Protein AF-X1SLZ9-F1 (afdb_monomer)

pLDDT: mean 95.41, std 3.52, range [70.38, 98.81]

Nearest PDB structures (foldseek):
  6wan-assembly6_F  TM=3.201E-01  e=8.626E-01  Acinetobacter baumannii
  6wan-assembly2_B  TM=3.491E-01  e=1.174E+00  Acinetobacter baumannii
  6vm5-assembly1_A  TM=3.300E-01  e=2.046E+00  Faucicola osloensis
  6lcm-assembly1_C-2  TM=1.826E-01  e=5.162E+00  Zea mays

Structure (mmCIF, N/CA/C/O backbone):
data_AF-X1SLZ9-F1
#
_entry.id   AF-X1SLZ9-F1
#
loop_
_atom_site.group_PDB
_atom_site.id
_atom_site.type_symbol
_atom_site.label_atom_id
_atom_site.label_alt_id
_atom_site.label_comp_id
_atom_site.label_asym_id
_atom_site.label_entity_id
_atom_site.label_seq_id
_atom_site.pdbx_PDB_ins_code
_atom_site.Cartn_x
_atom_site.Cartn_y
_atom_site.Cartn_z
_atom_site.occupancy
_atom_site.B_iso_or_equiv
_atom_site.auth_seq_id
_atom_site.auth_comp_id
_atom_site.auth_asym_id
_atom_site.auth_atom_id
_atom_site.pdbx_PDB_model_num
ATOM 1 N N . MET A 1 1 ? -7.861 -8.018 24.102 1.00 70.38 1 MET A N 1
ATOM 2 C CA . MET A 1 1 ? -8.111 -8.650 22.789 1.00 70.38 1 MET A CA 1
ATOM 3 C C . MET A 1 1 ? -7.722 -7.675 21.680 1.00 70.38 1 MET A C 1
ATOM 5 O O . MET A 1 1 ? -8.150 -6.526 21.726 1.00 70.38 1 MET A O 1
ATOM 9 N N . ILE A 1 2 ? -6.889 -8.094 20.718 1.00 88.50 2 ILE A N 1
ATOM 10 C CA . ILE A 1 2 ? -6.439 -7.218 19.615 1.00 88.50 2 ILE A CA 1
ATOM 11 C C . ILE A 1 2 ? -7.615 -6.773 18.728 1.00 88.50 2 ILE A C 1
ATOM 13 O O . ILE A 1 2 ? -8.633 -7.466 18.672 1.00 88.50 2 ILE A O 1
ATOM 17 N N . ILE A 1 3 ? -7.476 -5.634 18.032 1.00 94.81 3 ILE A N 1
ATOM 18 C CA . ILE A 1 3 ? -8.584 -4.950 17.328 1.00 94.81 3 ILE A CA 1
ATOM 19 C C . ILE A 1 3 ? -9.409 -5.894 16.442 1.00 94.81 3 ILE A C 1
ATOM 21 O O . ILE A 1 3 ? -10.631 -5.873 16.530 1.00 94.81 3 ILE A O 1
ATOM 25 N N . PHE A 1 4 ? -8.779 -6.771 15.653 1.00 95.88 4 PHE A N 1
ATOM 26 C CA . PHE A 1 4 ? -9.495 -7.649 14.715 1.00 95.88 4 PHE A CA 1
ATOM 27 C C . PHE A 1 4 ? -10.536 -8.579 15.373 1.00 95.88 4 PHE A C 1
ATOM 29 O O . PHE A 1 4 ? -11.531 -8.939 14.740 1.00 95.88 4 PHE A O 1
ATOM 36 N N . TYR A 1 5 ? -10.334 -8.938 16.643 1.00 94.81 5 TYR A N 1
ATOM 37 C CA . TYR A 1 5 ? -11.244 -9.796 17.410 1.00 94.81 5 TYR A CA 1
ATOM 38 C C . TYR A 1 5 ? -12.101 -9.011 18.417 1.00 94.81 5 TYR A C 1
ATOM 40 O O . TYR A 1 5 ? -12.983 -9.578 19.054 1.00 94.81 5 TYR A O 1
ATOM 48 N N . SER A 1 6 ? -11.859 -7.707 18.569 1.00 95.00 6 SER A N 1
ATOM 49 C CA . SER A 1 6 ? -12.571 -6.841 19.509 1.00 95.00 6 SER A CA 1
ATOM 50 C C . SER A 1 6 ? -14.070 -6.760 19.204 1.00 95.00 6 SER A C 1
ATOM 52 O O . SER A 1 6 ? -14.478 -6.671 18.048 1.00 95.00 6 SER A O 1
ATOM 54 N N . ARG A 1 7 ? -14.904 -6.684 20.250 1.00 93.75 7 ARG A N 1
ATOM 55 C CA . ARG A 1 7 ? -16.348 -6.412 20.100 1.00 93.75 7 ARG A CA 1
ATOM 56 C C . ARG A 1 7 ? -16.625 -5.025 19.511 1.00 93.75 7 ARG A C 1
ATOM 58 O O . ARG A 1 7 ? -17.609 -4.856 18.807 1.00 93.75 7 ARG A O 1
ATOM 65 N N . ASN A 1 8 ? -15.720 -4.071 19.739 1.00 95.06 8 ASN A N 1
ATOM 66 C CA . ASN A 1 8 ? -15.809 -2.699 19.228 1.00 95.06 8 ASN A CA 1
ATOM 67 C C . ASN A 1 8 ? -14.907 -2.487 18.000 1.00 95.06 8 ASN A C 1
ATOM 69 O O . ASN A 1 8 ? -14.467 -1.368 17.738 1.00 95.06 8 ASN A O 1
ATOM 73 N N . ARG A 1 9 ? -14.576 -3.561 17.268 1.00 96.50 9 ARG A N 1
ATOM 74 C CA . ARG A 1 9 ? -13.635 -3.532 16.140 1.00 96.50 9 ARG A CA 1
ATOM 75 C C . ARG A 1 9 ? -13.966 -2.458 15.109 1.00 96.50 9 ARG A C 1
ATOM 77 O O . ARG A 1 9 ? -13.056 -1.766 14.668 1.00 96.50 9 ARG A O 1
ATOM 84 N N . THR A 1 10 ? -15.237 -2.325 14.729 1.00 97.62 10 THR A N 1
ATOM 85 C CA . THR A 1 10 ? -15.672 -1.344 13.726 1.00 97.62 10 THR A CA 1
ATOM 86 C C . THR A 1 10 ? -15.321 0.071 14.167 1.00 97.62 10 THR A C 1
ATOM 88 O O . THR A 1 10 ? -14.595 0.750 13.455 1.00 97.62 10 THR A O 1
ATOM 91 N N . GLU A 1 11 ? -15.707 0.481 15.377 1.00 97.94 11 GLU A N 1
ATOM 92 C CA . GLU A 1 11 ? -15.379 1.815 15.907 1.00 97.94 11 GLU A CA 1
ATOM 93 C C . GLU A 1 11 ? -13.869 2.046 16.039 1.00 97.94 11 GLU A C 1
ATOM 95 O O . GLU A 1 11 ? -13.359 3.130 15.752 1.00 97.94 11 GLU A O 1
ATOM 100 N N . GLN A 1 12 ? -13.128 1.007 16.430 1.00 98.12 12 GLN A N 1
ATOM 101 C CA . GLN A 1 12 ? -11.673 1.071 16.526 1.00 98.12 12 GLN A CA 1
ATOM 102 C C . GLN A 1 12 ? -11.026 1.291 15.150 1.00 98.12 12 GLN A C 1
ATOM 104 O O . GLN A 1 12 ? -10.165 2.162 15.014 1.00 98.12 12 GLN A O 1
ATOM 109 N N . TYR A 1 13 ? -11.458 0.565 14.114 1.00 98.44 13 TYR A N 1
ATOM 110 C CA . TYR A 1 13 ? -10.981 0.801 12.752 1.00 98.44 13 TYR A CA 1
ATOM 111 C C . TYR A 1 13 ? -11.442 2.149 12.199 1.00 98.44 13 TYR A C 1
ATOM 113 O O . TYR A 1 13 ? -10.623 2.863 11.634 1.00 98.44 13 TYR A O 1
ATOM 121 N N . VAL A 1 14 ? -12.696 2.553 12.414 1.00 98.62 14 VAL A N 1
ATOM 122 C CA . VAL A 1 14 ? -13.195 3.877 12.010 1.00 98.62 14 VAL A CA 1
ATOM 123 C C . VAL A 1 14 ? -12.309 4.980 12.589 1.00 98.62 14 VAL A C 1
ATOM 125 O O . VAL A 1 14 ? -11.881 5.863 11.852 1.00 98.62 14 VAL A O 1
ATOM 128 N N . SER A 1 15 ? -11.973 4.911 13.880 1.00 98.56 15 SER A N 1
ATOM 129 C CA . SER A 1 15 ? -11.086 5.882 14.532 1.00 98.56 15 SER A CA 1
ATOM 130 C C . SER A 1 15 ? -9.698 5.936 13.876 1.00 98.56 15 SER A C 1
ATOM 132 O O . SER A 1 15 ? -9.225 7.010 13.496 1.00 98.56 15 SER A O 1
ATOM 134 N N . LEU A 1 16 ? -9.073 4.773 13.657 1.00 98.69 16 LEU A N 1
ATOM 135 C CA . LEU A 1 16 ? -7.758 4.676 13.015 1.00 98.69 16 LEU A CA 1
ATOM 136 C C . LEU A 1 16 ? -7.770 5.207 11.577 1.00 98.69 16 LEU A C 1
ATOM 138 O O . LEU A 1 16 ? -6.885 5.962 11.178 1.00 98.69 16 LEU A O 1
ATOM 142 N N . PHE A 1 17 ? -8.772 4.840 10.785 1.00 98.69 17 PHE A N 1
ATOM 143 C CA . PHE A 1 17 ? -8.826 5.218 9.377 1.00 98.69 17 PHE A CA 1
ATOM 144 C C . PHE A 1 17 ? -9.223 6.680 9.189 1.00 98.69 17 PHE A C 1
ATOM 146 O O . PHE A 1 17 ? -8.673 7.335 8.303 1.00 98.69 17 PHE A O 1
ATOM 153 N N . LYS A 1 18 ? -10.034 7.244 10.093 1.00 98.62 18 LYS A N 1
ATOM 154 C CA . LYS A 1 18 ? -10.236 8.696 10.158 1.00 98.62 18 LYS A CA 1
ATOM 155 C C . LYS A 1 18 ? -8.930 9.449 10.384 1.00 98.62 18 LYS A C 1
ATOM 157 O O . LYS A 1 18 ? -8.669 10.430 9.691 1.00 98.62 18 LYS A O 1
ATOM 162 N N . ALA A 1 19 ? -8.080 8.963 11.289 1.00 98.44 19 ALA A N 1
ATOM 163 C CA . ALA A 1 19 ? -6.775 9.569 11.550 1.00 98.44 19 ALA A CA 1
ATOM 164 C C . ALA A 1 19 ? -5.799 9.455 10.360 1.00 98.44 19 ALA A C 1
ATOM 166 O O . ALA A 1 19 ? -4.947 10.322 10.177 1.00 98.44 19 ALA A O 1
ATOM 167 N N . ALA A 1 20 ? -5.908 8.395 9.554 1.00 98.44 20 ALA A N 1
ATOM 168 C CA . ALA A 1 20 ? -4.997 8.126 8.440 1.00 98.44 20 ALA A CA 1
ATOM 169 C C . ALA A 1 20 ? -5.413 8.774 7.110 1.00 98.44 20 ALA A C 1
ATOM 171 O O . ALA A 1 20 ? -4.546 9.173 6.329 1.00 98.44 20 ALA A O 1
ATOM 172 N N . TYR A 1 21 ? -6.716 8.846 6.839 1.00 98.31 21 TYR A N 1
ATOM 173 C CA . TYR A 1 21 ? -7.261 9.172 5.516 1.00 98.31 21 TYR A CA 1
ATOM 174 C C . TYR A 1 21 ? -8.277 10.324 5.531 1.00 98.31 21 TYR A C 1
ATOM 176 O O . TYR A 1 21 ? -8.589 10.855 4.468 1.00 98.31 21 TYR A O 1
ATOM 184 N N . GLY A 1 22 ? -8.758 10.746 6.705 1.00 97.94 22 GLY A N 1
ATOM 185 C CA . GLY A 1 22 ? -9.799 11.765 6.856 1.00 97.94 22 GLY A CA 1
ATOM 186 C C . GLY A 1 22 ? -11.182 11.178 7.151 1.00 97.94 22 GLY A C 1
ATOM 187 O O . GLY A 1 22 ? -11.354 9.973 7.304 1.00 97.94 22 GLY A O 1
ATOM 188 N N . ASN A 1 23 ? -12.193 12.041 7.267 1.00 97.69 23 ASN A N 1
ATOM 189 C CA . ASN A 1 23 ? -13.511 11.657 7.791 1.00 97.69 23 ASN A CA 1
ATOM 190 C C . ASN A 1 23 ? -14.274 10.633 6.939 1.00 97.69 23 ASN A C 1
ATOM 192 O O . ASN A 1 23 ? -15.094 9.901 7.494 1.00 97.69 23 ASN A O 1
ATOM 196 N N . GLU A 1 24 ? -13.974 10.562 5.643 1.00 97.25 24 GLU A N 1
ATOM 197 C CA . GLU A 1 24 ? -14.645 9.711 4.660 1.00 97.25 24 GLU A CA 1
ATOM 198 C C . GLU A 1 24 ? -13.624 8.838 3.907 1.00 97.25 24 GLU A C 1
ATOM 200 O O . GLU A 1 24 ? -12.482 9.274 3.705 1.00 97.25 24 GLU A O 1
ATOM 205 N N . PRO A 1 25 ? -14.003 7.618 3.479 1.00 98.06 25 PRO A N 1
ATOM 206 C CA . PRO A 1 25 ? -13.149 6.774 2.655 1.00 98.06 25 PRO A CA 1
ATOM 207 C C . PRO A 1 25 ? -12.821 7.439 1.308 1.00 98.06 25 PRO A C 1
ATOM 209 O O . PRO A 1 25 ? -13.732 7.829 0.580 1.00 98.06 25 PRO A O 1
ATOM 212 N N . PRO A 1 26 ? -11.541 7.529 0.904 1.00 97.31 26 PRO A N 1
ATOM 213 C CA . PRO A 1 26 ? -11.160 8.109 -0.382 1.00 97.31 26 PRO A CA 1
ATOM 214 C C . PRO A 1 26 ? -11.307 7.087 -1.527 1.00 97.31 26 PRO A C 1
ATOM 216 O O . PRO A 1 26 ? -10.375 6.897 -2.308 1.00 97.31 26 PRO A O 1
ATOM 219 N N . VAL A 1 27 ? -12.442 6.384 -1.597 1.00 95.94 27 VAL A N 1
ATOM 220 C CA . VAL A 1 27 ? -12.737 5.335 -2.590 1.00 95.94 27 VAL A CA 1
ATOM 221 C C . VAL A 1 27 ? -14.147 5.500 -3.148 1.00 95.94 27 VAL A C 1
ATOM 223 O O . VAL A 1 27 ? -15.033 6.019 -2.477 1.00 95.94 27 VAL A O 1
ATOM 226 N N . GLU A 1 28 ? -14.368 5.059 -4.383 1.00 89.12 28 GLU A N 1
ATOM 227 C CA . GLU A 1 28 ? -15.673 5.198 -5.030 1.00 89.12 28 GLU A CA 1
ATOM 228 C C . GLU A 1 28 ? -16.678 4.138 -4.554 1.00 89.12 28 GLU A C 1
ATOM 230 O O . GLU A 1 28 ? -16.369 2.950 -4.415 1.00 89.12 28 GLU A O 1
ATOM 235 N N . GLY A 1 29 ? -17.925 4.568 -4.345 1.00 91.50 29 GLY A N 1
ATOM 236 C CA . GLY A 1 29 ? -19.050 3.680 -4.046 1.00 91.50 29 GLY A CA 1
ATOM 237 C C . GLY A 1 29 ? -19.166 3.208 -2.593 1.00 91.50 29 GLY A C 1
ATOM 238 O O . GLY A 1 29 ? -20.016 2.362 -2.324 1.00 91.50 29 GLY A O 1
ATOM 239 N N . ILE A 1 30 ? -18.356 3.735 -1.666 1.00 94.25 30 ILE A N 1
ATOM 240 C CA . ILE A 1 30 ? -18.510 3.528 -0.219 1.00 94.25 30 ILE A CA 1
ATOM 241 C C . ILE A 1 30 ? -18.456 4.889 0.478 1.00 94.25 30 ILE A C 1
ATOM 243 O O . ILE A 1 30 ? -17.466 5.603 0.351 1.00 94.25 30 ILE A O 1
ATOM 247 N N . ASN A 1 31 ? -19.508 5.240 1.220 1.00 93.31 31 ASN A N 1
ATOM 248 C CA . ASN A 1 31 ? -19.690 6.602 1.735 1.00 93.31 31 ASN A CA 1
ATOM 249 C C . ASN A 1 31 ? -19.223 6.775 3.188 1.00 93.31 31 ASN A C 1
ATOM 251 O O . ASN A 1 31 ? -19.083 7.903 3.654 1.00 93.31 31 ASN A O 1
ATOM 255 N N . SER A 1 32 ? -18.981 5.688 3.926 1.00 98.06 32 SER A N 1
ATOM 256 C CA . SER A 1 32 ? -18.544 5.770 5.319 1.00 98.06 32 SER A CA 1
ATOM 257 C C . SER A 1 32 ? -17.516 4.703 5.689 1.00 98.06 32 SER A C 1
ATOM 259 O O . SER A 1 32 ? -17.469 3.614 5.119 1.00 98.06 32 SER A O 1
ATOM 261 N N . TRP A 1 33 ? -16.688 5.002 6.694 1.00 98.56 33 TRP A N 1
ATOM 262 C CA . TRP A 1 33 ? -15.775 4.009 7.266 1.00 98.56 33 TRP A CA 1
ATOM 263 C C . TRP A 1 33 ? -16.522 2.839 7.911 1.00 98.56 33 TRP A C 1
ATOM 265 O O . TRP A 1 33 ? -16.006 1.726 7.928 1.00 98.56 33 TRP A O 1
ATOM 275 N N . HIS A 1 34 ? -17.731 3.069 8.427 1.00 98.38 34 HIS A N 1
ATOM 276 C CA . HIS A 1 34 ? -18.575 2.006 8.965 1.00 98.38 34 HIS A CA 1
ATOM 277 C C . HIS A 1 34 ? -18.900 0.971 7.892 1.00 98.38 34 HIS A C 1
ATOM 279 O O . HIS A 1 34 ? -18.646 -0.208 8.122 1.00 98.38 34 HIS A O 1
ATOM 285 N N . ASP A 1 35 ? -19.315 1.413 6.703 1.00 97.69 35 ASP A N 1
ATOM 286 C CA . ASP A 1 35 ? -19.598 0.528 5.567 1.00 97.69 35 ASP A CA 1
ATOM 287 C C . ASP A 1 35 ? -18.355 -0.287 5.166 1.00 97.69 35 ASP A C 1
ATOM 289 O O . ASP A 1 35 ? -18.451 -1.480 4.881 1.00 97.69 35 ASP A O 1
ATOM 293 N N . CYS A 1 36 ? -17.158 0.318 5.192 1.00 98.25 36 CYS A N 1
ATOM 294 C CA . CYS A 1 36 ? -15.900 -0.388 4.915 1.00 98.25 36 CYS A CA 1
ATOM 295 C C . CYS A 1 36 ? -15.671 -1.577 5.865 1.00 98.25 36 CYS A C 1
ATOM 297 O O . CYS A 1 36 ? -15.183 -2.626 5.436 1.00 98.25 36 CYS A O 1
ATOM 299 N N . PHE A 1 37 ? -16.008 -1.423 7.149 1.00 98.06 37 PHE A N 1
ATOM 300 C CA . PHE A 1 37 ? -15.672 -2.378 8.212 1.00 98.06 37 PHE A CA 1
ATOM 301 C C . PHE A 1 37 ? -16.856 -3.213 8.718 1.00 98.06 37 PHE A C 1
ATOM 303 O O . PHE A 1 37 ? -16.675 -4.044 9.615 1.00 98.06 37 PHE A O 1
ATOM 310 N N . GLU A 1 38 ? -18.050 -3.012 8.161 1.00 94.56 38 GLU A N 1
ATOM 311 C CA . GLU A 1 38 ? -19.250 -3.761 8.514 1.00 94.56 38 GLU A CA 1
ATOM 312 C C . GLU A 1 38 ? -19.143 -5.240 8.105 1.00 94.56 38 GLU A C 1
ATOM 314 O O . GLU A 1 38 ? -18.575 -5.602 7.072 1.00 94.56 38 GLU A O 1
ATOM 319 N N . GLY A 1 39 ? -19.720 -6.117 8.928 1.00 94.50 39 GLY A N 1
ATOM 320 C CA . GLY A 1 39 ? -19.864 -7.533 8.614 1.00 94.50 39 GLY A CA 1
ATOM 321 C C . GLY A 1 39 ? -18.581 -8.355 8.775 1.00 94.50 39 GLY A C 1
ATOM 322 O O . GLY A 1 39 ? -17.771 -8.156 9.691 1.00 94.50 39 GLY A O 1
ATOM 323 N N . LYS A 1 40 ? -18.439 -9.376 7.920 1.00 96.38 40 LYS A N 1
ATOM 324 C CA . LYS A 1 40 ? -17.322 -10.327 7.973 1.00 96.38 40 LYS A CA 1
ATOM 325 C C . LYS A 1 40 ? -16.092 -9.715 7.309 1.00 96.38 40 LYS A C 1
ATOM 327 O O . LYS A 1 40 ? -16.096 -9.474 6.111 1.00 96.38 40 LYS A O 1
ATOM 332 N N . LEU A 1 41 ? -15.016 -9.569 8.076 1.00 98.00 41 LEU A N 1
ATOM 333 C CA . LEU A 1 41 ? -13.702 -9.180 7.568 1.00 98.00 41 LEU A CA 1
ATOM 334 C C . LEU A 1 41 ? -12.782 -10.398 7.493 1.00 98.00 41 LEU A C 1
ATOM 336 O O . LEU A 1 41 ? -12.892 -11.319 8.303 1.00 98.00 41 LEU A O 1
ATOM 340 N N . SER A 1 42 ? -11.856 -10.373 6.542 1.00 97.94 42 SER A N 1
ATOM 341 C CA . SER A 1 42 ? -10.774 -11.346 6.398 1.00 97.94 42 SER A CA 1
ATOM 342 C C . SER A 1 42 ? -9.439 -10.628 6.565 1.00 97.94 42 SER A C 1
ATOM 344 O O . SER A 1 42 ? -9.234 -9.572 5.971 1.00 97.94 42 SER A O 1
ATOM 346 N N . LEU A 1 43 ? -8.551 -11.182 7.388 1.00 97.56 43 LEU A N 1
ATOM 347 C CA . LEU A 1 43 ? -7.203 -10.663 7.607 1.00 97.56 43 LEU A CA 1
ATOM 348 C C . LEU A 1 43 ? -6.197 -11.720 7.164 1.00 97.56 43 LEU A C 1
ATOM 350 O O . LEU A 1 43 ? -6.209 -12.840 7.670 1.00 97.56 43 LEU A O 1
ATOM 354 N N . PHE A 1 44 ? -5.335 -11.341 6.231 1.00 97.50 44 PHE A N 1
ATOM 355 C CA . PHE A 1 44 ? -4.255 -12.169 5.716 1.00 97.50 44 PHE A CA 1
ATOM 356 C C . PHE A 1 44 ? -2.927 -11.593 6.184 1.00 97.50 44 PHE A C 1
ATOM 358 O O . PHE A 1 44 ? -2.761 -10.375 6.200 1.00 97.50 44 PHE A O 1
ATOM 365 N N . PHE A 1 45 ? -1.990 -12.465 6.532 1.00 97.06 45 PHE A N 1
ATOM 366 C CA . PHE A 1 45 ? -0.604 -12.101 6.811 1.00 97.06 45 PHE A CA 1
ATOM 367 C C . PHE A 1 45 ? 0.276 -12.622 5.688 1.00 97.06 45 PHE A C 1
ATOM 369 O O . PHE A 1 45 ? -0.017 -13.685 5.138 1.00 97.06 45 PHE A O 1
ATOM 376 N N . GLU A 1 46 ? 1.314 -11.860 5.347 1.00 96.12 46 GLU A N 1
ATOM 377 C CA . GLU A 1 46 ? 2.276 -12.223 4.298 1.00 96.12 46 GLU A CA 1
ATOM 378 C C . GLU A 1 46 ? 1.589 -12.601 2.972 1.00 96.12 46 GLU A C 1
ATOM 380 O O . GLU A 1 46 ? 1.973 -13.542 2.275 1.00 96.12 46 GLU A O 1
ATOM 385 N N . ALA A 1 47 ? 0.517 -11.877 2.627 1.00 94.81 47 ALA A N 1
ATOM 386 C CA . ALA A 1 47 ? -0.254 -12.163 1.427 1.00 94.81 47 ALA A CA 1
ATOM 387 C C . ALA A 1 47 ? 0.623 -11.932 0.190 1.00 94.81 47 ALA A C 1
ATOM 389 O O . ALA A 1 47 ? 1.158 -10.842 -0.021 1.00 94.81 47 ALA A O 1
ATOM 390 N N . ASN A 1 48 ? 0.755 -12.963 -0.639 1.00 95.06 48 ASN A N 1
ATOM 391 C CA . ASN A 1 48 ? 1.620 -12.928 -1.808 1.00 95.06 48 ASN A CA 1
ATOM 392 C C . ASN A 1 48 ? 0.828 -12.486 -3.049 1.00 95.06 48 ASN A C 1
ATOM 394 O O . ASN A 1 48 ? 0.091 -13.273 -3.648 1.00 95.06 48 ASN A O 1
ATOM 398 N N . LEU A 1 49 ? 0.945 -11.210 -3.421 1.00 96.06 49 LEU A N 1
ATOM 399 C CA . LEU A 1 49 ? 0.173 -10.595 -4.501 1.00 96.06 49 LEU A CA 1
ATOM 400 C C . LEU A 1 49 ? 0.984 -10.556 -5.807 1.00 96.06 49 LEU A C 1
ATOM 402 O O . LEU A 1 49 ? 2.035 -9.916 -5.855 1.00 96.06 49 LEU A O 1
ATOM 406 N N . PRO A 1 50 ? 0.518 -11.192 -6.897 1.00 95.12 50 PRO A N 1
ATOM 407 C CA . PRO A 1 50 ? 1.243 -11.215 -8.163 1.00 95.12 50 PRO A CA 1
ATOM 408 C C . PRO A 1 50 ? 1.541 -9.824 -8.724 1.00 95.12 50 PRO A C 1
ATOM 410 O O . PRO A 1 50 ? 0.641 -8.985 -8.816 1.00 95.12 50 PRO A O 1
ATOM 413 N N . SER A 1 51 ? 2.780 -9.617 -9.182 1.00 94.75 51 SER A N 1
ATOM 414 C CA . SER A 1 51 ? 3.151 -8.399 -9.902 1.00 94.75 51 SER A CA 1
ATOM 415 C C . SER A 1 51 ? 2.278 -8.203 -11.142 1.00 94.75 51 SER A C 1
ATOM 417 O O . SER A 1 51 ? 2.017 -9.179 -11.867 1.00 94.75 51 SER A O 1
ATOM 419 N N . PRO A 1 52 ? 1.870 -6.957 -11.440 1.00 95.31 52 PRO A N 1
ATOM 420 C CA . PRO A 1 52 ? 1.028 -6.661 -12.591 1.00 95.31 52 PRO A CA 1
ATOM 421 C C . PRO A 1 52 ? 1.635 -7.170 -13.903 1.00 95.31 52 PRO A C 1
ATOM 423 O O . PRO A 1 52 ? 2.818 -6.929 -14.161 1.00 95.31 52 PRO A O 1
ATOM 426 N N . PRO A 1 53 ? 0.856 -7.855 -14.765 1.00 94.31 53 PRO A N 1
ATOM 427 C CA . PRO A 1 53 ? 1.340 -8.305 -16.070 1.00 94.31 53 PRO A CA 1
ATOM 428 C C . PRO A 1 53 ? 1.936 -7.167 -16.906 1.00 94.31 53 PRO A C 1
ATOM 430 O O . PRO A 1 53 ? 3.029 -7.325 -17.443 1.00 94.31 53 PRO A O 1
ATOM 433 N N . LEU A 1 54 ? 1.277 -6.002 -16.908 1.00 95.00 54 LEU A N 1
ATOM 434 C CA . LEU A 1 54 ? 1.737 -4.806 -17.619 1.00 95.00 54 LEU A CA 1
ATOM 435 C C . LEU A 1 54 ? 3.093 -4.298 -17.113 1.00 95.00 54 LEU A C 1
ATOM 437 O O . LEU A 1 54 ? 3.915 -3.867 -17.916 1.00 95.00 54 LEU A O 1
ATOM 441 N N . TYR A 1 55 ? 3.355 -4.370 -15.803 1.00 96.25 55 TYR A N 1
ATOM 442 C CA . TYR A 1 55 ? 4.667 -3.997 -15.268 1.00 96.25 55 TYR A CA 1
ATOM 443 C C . TYR A 1 55 ? 5.751 -4.960 -15.753 1.00 96.25 55 TYR A C 1
ATOM 445 O O . TYR A 1 55 ? 6.807 -4.526 -16.203 1.00 96.25 55 TYR A O 1
ATOM 453 N N . LYS A 1 56 ? 5.487 -6.271 -15.686 1.00 94.81 56 LYS A N 1
ATOM 454 C CA . LYS A 1 56 ? 6.458 -7.293 -16.102 1.00 94.81 56 LYS A CA 1
ATOM 455 C C . LYS A 1 56 ? 6.829 -7.151 -17.577 1.00 94.81 56 LYS A C 1
ATOM 457 O O . LYS A 1 56 ? 8.008 -7.204 -17.913 1.00 94.81 56 LYS A O 1
ATOM 462 N N . GLU A 1 57 ? 5.837 -6.932 -18.436 1.00 95.06 57 GLU A N 1
ATOM 463 C CA . GLU A 1 57 ? 6.048 -6.662 -19.861 1.00 95.06 57 GLU A CA 1
ATOM 464 C C . GLU A 1 57 ? 6.845 -5.369 -20.076 1.00 95.06 57 GLU A C 1
ATOM 466 O O . GLU A 1 57 ? 7.822 -5.345 -20.826 1.00 95.06 57 GLU A O 1
ATOM 471 N N . TRP A 1 58 ? 6.473 -4.295 -19.377 1.00 96.50 58 TRP A N 1
ATOM 472 C CA . TRP A 1 58 ? 7.183 -3.026 -19.465 1.00 96.50 58 TRP A CA 1
ATOM 473 C C . TRP A 1 58 ? 8.650 -3.149 -19.033 1.00 96.50 58 TRP A C 1
ATOM 475 O O . TRP A 1 58 ? 9.526 -2.623 -19.723 1.00 96.50 58 TRP A O 1
ATOM 485 N N . LEU A 1 59 ? 8.930 -3.863 -17.938 1.00 96.19 59 LEU A N 1
ATOM 486 C CA . LEU A 1 59 ? 10.284 -4.060 -17.421 1.00 96.19 59 LEU A CA 1
ATOM 487 C C . LEU A 1 59 ? 11.146 -4.855 -18.405 1.00 96.19 59 LEU A C 1
ATOM 489 O O . LEU A 1 59 ? 12.281 -4.460 -18.653 1.00 96.19 59 LEU A O 1
ATOM 493 N N . LEU A 1 60 ? 10.608 -5.917 -19.016 1.00 94.75 60 LEU A N 1
ATOM 494 C CA . LEU A 1 60 ? 11.307 -6.675 -20.064 1.00 94.75 60 LEU A CA 1
ATOM 495 C C . LEU A 1 60 ? 11.752 -5.763 -21.217 1.00 94.75 60 LEU A C 1
ATOM 497 O O . LEU A 1 60 ? 12.900 -5.823 -21.650 1.00 94.75 60 LEU A O 1
ATOM 501 N N . ASN A 1 61 ? 10.871 -4.861 -21.650 1.00 94.88 61 ASN A N 1
ATOM 502 C CA . ASN A 1 61 ? 11.137 -3.931 -22.749 1.00 94.88 61 ASN A CA 1
ATOM 503 C C . ASN A 1 61 ? 12.019 -2.728 -22.358 1.00 94.88 61 ASN A C 1
ATOM 505 O O . ASN A 1 61 ? 12.450 -1.975 -23.231 1.00 94.88 61 ASN A O 1
ATOM 509 N N . ASN A 1 62 ? 12.278 -2.508 -21.064 1.00 96.00 62 ASN A N 1
ATOM 510 C CA . ASN A 1 62 ? 13.016 -1.341 -20.564 1.00 96.00 62 ASN A CA 1
ATOM 511 C C . ASN A 1 62 ? 14.157 -1.704 -19.602 1.00 96.00 62 ASN A C 1
ATOM 513 O O . ASN A 1 62 ? 14.688 -0.820 -18.932 1.00 96.00 62 ASN A O 1
ATOM 517 N N . ILE A 1 63 ? 14.570 -2.973 -19.549 1.00 95.44 63 ILE A N 1
ATOM 518 C CA . ILE A 1 63 ? 15.536 -3.471 -18.562 1.00 95.44 63 ILE A CA 1
ATOM 519 C C . ILE A 1 63 ? 16.861 -2.694 -18.577 1.00 95.44 63 ILE A C 1
ATOM 521 O O . ILE A 1 63 ? 17.371 -2.321 -17.526 1.00 95.44 63 ILE A O 1
ATOM 525 N N . THR A 1 64 ? 17.364 -2.325 -19.757 1.00 95.50 64 THR A N 1
ATOM 526 C CA . THR A 1 64 ? 18.609 -1.549 -19.920 1.00 95.50 64 THR A CA 1
ATOM 527 C C . THR A 1 64 ? 18.508 -0.100 -19.437 1.00 95.50 64 THR A C 1
ATOM 529 O O . THR A 1 64 ? 19.527 0.552 -19.239 1.00 95.50 64 THR A O 1
ATOM 532 N N . LYS A 1 65 ? 17.290 0.416 -19.225 1.00 95.62 65 LYS A N 1
ATOM 533 C CA . LYS A 1 65 ? 17.039 1.737 -18.622 1.00 95.62 65 LYS A CA 1
ATOM 534 C C . LYS A 1 65 ? 16.847 1.665 -17.106 1.00 95.62 65 LYS A C 1
ATOM 536 O O . LYS A 1 65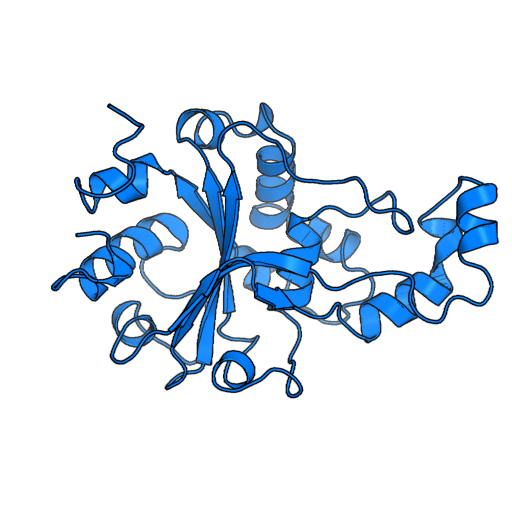 ? 16.782 2.704 -16.458 1.00 95.62 65 LYS A O 1
ATOM 541 N N . ARG A 1 66 ? 16.691 0.459 -16.550 1.00 95.12 66 ARG A N 1
ATOM 542 C CA . ARG A 1 66 ? 16.368 0.214 -15.131 1.00 95.12 66 ARG A CA 1
ATOM 543 C C . ARG A 1 66 ? 17.464 -0.536 -14.389 1.00 95.12 66 ARG A C 1
ATOM 545 O O . ARG A 1 66 ? 17.470 -0.562 -13.161 1.00 95.12 66 ARG A O 1
ATOM 552 N N . GLN A 1 67 ? 18.405 -1.104 -15.131 1.00 95.31 67 GLN A N 1
ATOM 553 C CA . GLN A 1 67 ? 19.569 -1.787 -14.613 1.00 95.31 67 GLN A CA 1
ATOM 554 C C . GLN A 1 67 ? 20.768 -1.510 -15.524 1.00 95.31 67 GLN A C 1
ATOM 556 O O . GLN A 1 67 ? 20.649 -1.518 -16.747 1.00 95.31 67 GLN A O 1
ATOM 561 N N . PHE A 1 68 ? 21.924 -1.265 -14.913 1.00 95.12 68 PHE A N 1
ATOM 562 C CA . PHE A 1 68 ? 23.178 -0.975 -15.612 1.00 95.12 68 PHE A CA 1
ATOM 563 C C . PHE A 1 68 ? 24.253 -2.039 -15.361 1.00 95.12 68 PHE A C 1
ATOM 565 O O . PHE A 1 68 ? 25.269 -2.055 -16.051 1.00 95.12 68 PHE A O 1
ATOM 572 N N . ILE A 1 69 ? 24.052 -2.930 -14.385 1.00 96.12 69 ILE A N 1
ATOM 573 C CA . ILE A 1 69 ? 25.026 -3.962 -14.025 1.00 96.12 69 ILE A CA 1
ATOM 574 C C . ILE A 1 69 ? 25.045 -5.070 -15.101 1.00 96.12 69 ILE A C 1
ATOM 576 O O . ILE A 1 69 ? 24.045 -5.783 -15.238 1.00 96.12 69 ILE A O 1
ATOM 580 N N . PRO A 1 70 ? 26.169 -5.293 -15.818 1.00 96.25 70 PRO A N 1
ATOM 581 C CA . PRO A 1 70 ? 26.208 -6.200 -16.968 1.00 96.25 70 PRO A CA 1
ATOM 582 C C . PRO A 1 70 ? 25.797 -7.641 -16.661 1.00 96.25 70 PRO A C 1
ATOM 584 O O . PRO A 1 70 ? 24.995 -8.205 -17.394 1.00 96.25 70 PRO A O 1
ATOM 587 N N . TYR A 1 71 ? 26.273 -8.229 -15.558 1.00 95.94 71 TYR A N 1
ATOM 588 C CA . TYR A 1 71 ? 25.919 -9.615 -15.218 1.00 95.94 71 TYR A CA 1
ATOM 589 C C . TYR A 1 71 ? 24.432 -9.769 -14.862 1.00 95.94 71 TYR A C 1
ATOM 591 O O . TYR A 1 71 ? 23.846 -10.828 -15.071 1.00 95.94 71 TYR A O 1
ATOM 599 N N . VAL A 1 72 ? 23.796 -8.717 -14.331 1.00 95.06 72 VAL A N 1
ATOM 600 C CA . VAL A 1 72 ? 22.356 -8.736 -14.048 1.00 95.06 72 VAL A CA 1
ATOM 601 C C . VAL A 1 72 ? 21.578 -8.667 -15.355 1.00 95.06 72 VAL A C 1
ATOM 603 O O . VAL A 1 72 ? 20.633 -9.434 -15.526 1.00 95.06 72 VAL A O 1
ATOM 606 N N . LEU A 1 73 ? 21.995 -7.799 -16.282 1.00 95.56 73 LEU A N 1
ATOM 607 C CA . LEU A 1 73 ? 21.407 -7.694 -17.618 1.00 95.56 73 LEU A CA 1
ATOM 608 C C . LEU A 1 73 ? 21.538 -9.005 -18.402 1.00 95.56 73 LEU A C 1
ATOM 610 O O . LEU A 1 73 ? 20.551 -9.473 -18.963 1.00 95.56 73 LEU A O 1
ATOM 614 N N . ASP A 1 74 ? 22.712 -9.633 -18.369 1.00 95.25 74 ASP A N 1
ATOM 615 C CA . ASP A 1 74 ? 22.939 -10.953 -18.963 1.00 95.25 74 ASP A CA 1
ATOM 616 C C . ASP A 1 74 ? 22.026 -12.010 -18.322 1.00 95.25 74 ASP A C 1
ATOM 618 O O . ASP A 1 74 ? 21.310 -12.728 -19.015 1.00 95.25 74 ASP A O 1
ATOM 622 N N . SER A 1 75 ? 21.902 -12.010 -16.988 1.00 94.06 75 SER A N 1
ATOM 623 C CA . SER A 1 75 ? 20.980 -12.917 -16.289 1.00 94.06 75 SER A CA 1
ATOM 624 C C . SER A 1 75 ? 19.496 -12.672 -16.597 1.00 94.06 75 SER A C 1
ATOM 626 O O . SER A 1 75 ? 18.668 -13.538 -16.309 1.00 94.06 75 SER A O 1
ATOM 628 N N . ALA A 1 76 ? 19.133 -11.489 -17.103 1.00 93.50 76 ALA A N 1
ATOM 629 C CA . ALA A 1 76 ? 17.772 -11.160 -17.519 1.00 93.50 76 ALA A CA 1
ATOM 630 C C . ALA A 1 76 ? 17.449 -11.729 -18.910 1.00 93.50 76 ALA A C 1
ATOM 632 O O . ALA A 1 76 ? 16.275 -11.915 -19.238 1.00 93.50 76 ALA A O 1
ATOM 633 N N . TYR A 1 77 ? 18.473 -12.021 -19.718 1.00 88.88 77 TYR A N 1
ATOM 634 C CA . TYR A 1 77 ? 18.316 -12.546 -21.067 1.00 88.88 77 TYR A CA 1
ATOM 635 C C . TYR A 1 77 ? 17.510 -13.855 -21.051 1.00 88.88 77 TYR A C 1
ATOM 637 O O . TYR A 1 77 ? 17.750 -14.751 -20.243 1.00 88.88 77 TYR A O 1
ATOM 645 N N . ASN A 1 78 ? 16.499 -13.948 -21.919 1.00 86.62 78 ASN A N 1
ATOM 646 C CA . ASN A 1 78 ? 15.544 -15.064 -22.016 1.00 86.62 78 ASN A CA 1
ATOM 647 C C . ASN A 1 78 ? 14.698 -15.372 -20.763 1.00 86.62 78 ASN A C 1
ATOM 649 O O . ASN A 1 78 ? 13.911 -16.327 -20.781 1.00 86.62 78 ASN A O 1
ATOM 653 N N . LYS A 1 79 ? 14.775 -14.580 -19.685 1.00 90.12 79 LYS A N 1
ATOM 654 C CA . LYS A 1 79 ? 13.856 -14.752 -18.554 1.00 90.12 79 LYS A CA 1
ATOM 655 C C . LYS A 1 79 ? 12.459 -14.280 -18.937 1.00 90.12 79 LYS A C 1
ATOM 657 O O . LYS A 1 79 ? 12.247 -13.137 -19.316 1.00 90.12 79 LYS A O 1
ATOM 662 N N . LYS A 1 80 ? 11.474 -15.160 -18.746 1.00 82.75 80 LYS A N 1
ATOM 663 C CA . LYS A 1 80 ? 10.049 -14.830 -18.931 1.00 82.75 80 LYS A CA 1
ATOM 664 C C . LYS A 1 80 ? 9.494 -13.935 -17.824 1.00 82.75 80 LYS A C 1
ATOM 666 O O . LYS A 1 80 ? 8.452 -13.315 -18.007 1.00 82.75 80 LYS A O 1
ATOM 671 N N . ASN A 1 81 ? 10.143 -13.917 -16.661 1.00 87.12 81 ASN A N 1
ATOM 672 C CA . ASN A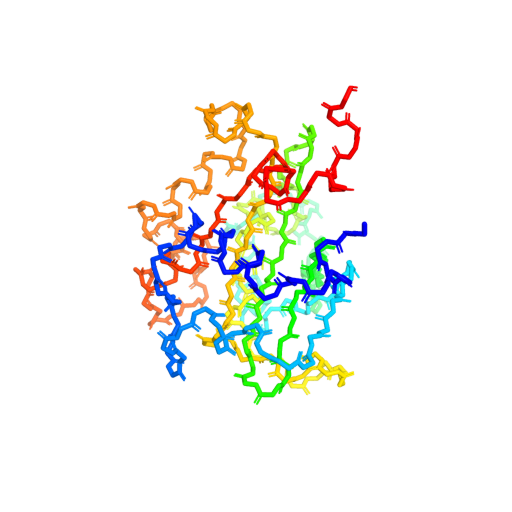 1 81 ? 9.715 -13.112 -15.533 1.00 87.12 81 ASN A CA 1
ATOM 673 C C . ASN A 1 81 ? 10.917 -12.492 -14.817 1.00 87.12 81 ASN A C 1
ATOM 675 O O . ASN A 1 81 ? 11.785 -13.212 -14.322 1.00 87.12 81 ASN A O 1
ATOM 679 N N . LEU A 1 82 ? 10.937 -11.162 -14.768 1.00 91.62 82 LEU A N 1
ATOM 680 C CA . LEU A 1 82 ? 11.963 -10.369 -14.093 1.00 91.62 82 LEU A CA 1
ATOM 681 C C . LEU A 1 82 ? 11.500 -9.853 -12.726 1.00 91.62 82 LEU A C 1
ATOM 683 O O . LEU A 1 82 ? 12.300 -9.293 -11.988 1.00 91.62 82 LEU A O 1
ATOM 687 N N . GLU A 1 83 ? 10.234 -10.054 -12.349 1.00 91.81 83 GLU A N 1
ATOM 688 C CA . GLU A 1 83 ? 9.759 -9.664 -11.024 1.00 91.81 83 GLU A CA 1
ATOM 689 C C . GLU A 1 83 ? 8.824 -10.714 -10.414 1.00 91.81 83 GLU A C 1
ATOM 691 O O . GLU A 1 83 ? 7.826 -11.143 -11.000 1.00 91.81 83 GLU A O 1
ATOM 696 N N . GLY A 1 84 ? 9.170 -11.142 -9.201 1.00 92.00 84 GLY A N 1
ATOM 697 C CA . GLY A 1 84 ? 8.318 -11.990 -8.380 1.00 92.00 84 GLY A CA 1
ATOM 698 C C . GLY A 1 84 ? 7.180 -11.204 -7.739 1.00 92.00 84 GLY A C 1
ATOM 699 O O . GLY A 1 84 ? 7.198 -9.977 -7.678 1.00 92.00 84 GLY A O 1
ATOM 700 N N . ALA A 1 85 ? 6.208 -11.940 -7.218 1.00 94.00 85 ALA A N 1
ATOM 701 C CA . ALA A 1 85 ? 5.079 -11.373 -6.507 1.00 94.00 85 ALA A CA 1
ATOM 702 C C . ALA A 1 85 ? 5.508 -10.537 -5.277 1.00 94.00 85 ALA A C 1
ATOM 704 O O . ALA A 1 85 ? 6.613 -10.674 -4.737 1.00 94.00 85 ALA A O 1
ATOM 705 N N . THR A 1 86 ? 4.639 -9.611 -4.888 1.00 95.06 86 THR A N 1
ATOM 706 C CA . THR A 1 86 ? 4.829 -8.713 -3.752 1.00 95.06 86 THR A CA 1
ATOM 707 C C . THR A 1 86 ? 4.227 -9.360 -2.513 1.00 95.06 86 THR A C 1
ATOM 709 O O . THR A 1 86 ? 3.009 -9.491 -2.415 1.00 95.06 86 THR A O 1
ATOM 712 N N . ASN A 1 87 ? 5.078 -9.724 -1.557 1.00 94.38 87 ASN A N 1
ATOM 713 C CA . ASN A 1 87 ? 4.633 -10.106 -0.220 1.00 94.38 87 ASN A CA 1
ATOM 714 C C . ASN A 1 87 ? 4.318 -8.837 0.571 1.00 94.38 87 ASN A C 1
ATOM 716 O O . ASN A 1 87 ? 5.206 -8.005 0.760 1.00 94.38 87 ASN A O 1
ATOM 720 N N . VAL A 1 88 ? 3.064 -8.684 0.988 1.00 95.62 88 VAL A N 1
ATOM 721 C CA . VAL A 1 88 ? 2.629 -7.575 1.848 1.00 95.62 88 VAL A CA 1
ATOM 722 C C . VAL A 1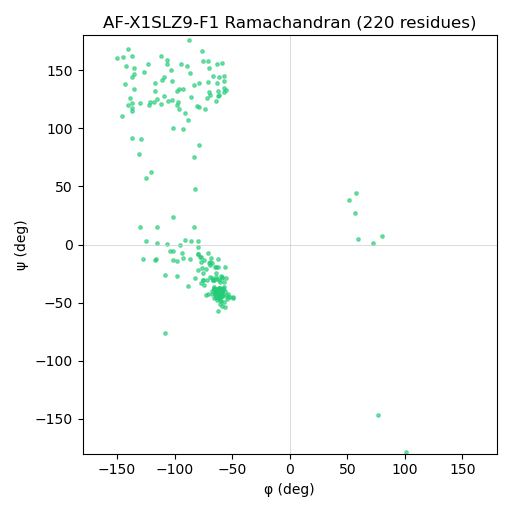 88 ? 2.486 -8.081 3.278 1.00 95.62 88 VAL A C 1
ATOM 724 O O . VAL A 1 88 ? 2.015 -9.201 3.478 1.00 95.62 88 VAL A O 1
ATOM 727 N N . ASP A 1 89 ? 2.876 -7.277 4.268 1.00 97.38 89 ASP A N 1
ATOM 728 C CA . ASP A 1 89 ? 2.920 -7.721 5.670 1.00 97.38 89 ASP A CA 1
ATOM 729 C C . ASP A 1 89 ? 1.533 -8.164 6.163 1.00 97.38 89 ASP A C 1
ATOM 731 O O . ASP A 1 89 ? 1.393 -9.198 6.822 1.00 97.38 89 ASP A O 1
ATOM 735 N N . ALA A 1 90 ? 0.489 -7.417 5.788 1.00 98.00 90 ALA A N 1
ATOM 736 C CA . ALA A 1 90 ? -0.890 -7.839 5.983 1.00 98.00 90 ALA A CA 1
ATOM 737 C C . ALA A 1 90 ? -1.845 -7.285 4.915 1.00 98.00 90 ALA A C 1
ATOM 739 O O . ALA A 1 90 ? -1.571 -6.288 4.246 1.00 98.00 90 ALA A O 1
ATOM 740 N N . LEU A 1 91 ? -3.006 -7.925 4.785 1.00 98.38 91 LEU A N 1
ATOM 741 C CA . LEU A 1 91 ? -4.118 -7.459 3.966 1.00 98.38 91 LEU A CA 1
ATOM 742 C C . LEU A 1 91 ? -5.428 -7.638 4.732 1.00 98.38 91 LEU A C 1
ATOM 744 O O . LEU A 1 91 ? -5.786 -8.754 5.105 1.00 98.38 91 LEU A O 1
ATOM 748 N N . LEU A 1 92 ? -6.154 -6.542 4.946 1.00 98.56 92 LEU A N 1
ATOM 749 C CA . LEU A 1 92 ? -7.517 -6.564 5.478 1.00 98.56 92 LEU A CA 1
ATOM 750 C C . LEU A 1 92 ? -8.505 -6.463 4.314 1.00 98.56 92 LEU A C 1
ATOM 752 O O . LEU A 1 92 ? -8.338 -5.604 3.454 1.00 98.56 92 LEU A O 1
ATOM 756 N N . LEU A 1 93 ? -9.525 -7.317 4.286 1.00 98.56 93 LEU A N 1
ATOM 757 C CA . LEU A 1 93 ? -10.517 -7.379 3.214 1.00 98.56 93 LEU A CA 1
ATOM 758 C C . LEU A 1 93 ? -11.931 -7.501 3.778 1.00 98.56 93 LEU A C 1
ATOM 760 O O . LEU A 1 93 ? -12.203 -8.365 4.614 1.00 98.56 93 LEU A O 1
ATOM 764 N N . ASN A 1 94 ? -12.840 -6.694 3.243 1.00 98.31 94 ASN A N 1
ATOM 765 C CA . ASN A 1 94 ? -14.273 -6.898 3.330 1.00 98.31 94 ASN A CA 1
ATOM 766 C C . ASN A 1 94 ? -14.776 -7.498 2.000 1.00 98.31 94 ASN A C 1
ATOM 768 O O . ASN A 1 94 ? -14.946 -6.775 1.017 1.00 98.31 94 ASN A O 1
ATOM 772 N N . PRO A 1 95 ? -15.004 -8.821 1.924 1.00 97.38 95 PRO A N 1
ATOM 773 C CA . PRO A 1 95 ? -15.403 -9.468 0.678 1.00 97.38 95 PRO A CA 1
ATOM 774 C C . PRO A 1 95 ? -16.824 -9.110 0.228 1.00 97.38 95 PRO A C 1
ATOM 776 O O . PRO A 1 95 ? -17.155 -9.350 -0.929 1.00 97.38 95 PRO A O 1
ATOM 779 N N . ALA A 1 96 ? -17.664 -8.547 1.106 1.00 97.06 96 ALA A N 1
ATOM 780 C CA . ALA A 1 96 ? -19.040 -8.191 0.764 1.00 97.06 96 ALA A CA 1
ATOM 781 C C . ALA A 1 96 ? -19.122 -6.928 -0.108 1.00 97.06 96 ALA A C 1
ATOM 783 O O . ALA A 1 96 ? -20.024 -6.810 -0.933 1.00 97.06 96 ALA A O 1
ATOM 784 N N . ASN A 1 97 ? -18.178 -5.995 0.052 1.00 96.81 97 ASN A N 1
ATOM 785 C CA . ASN A 1 97 ? -18.147 -4.733 -0.694 1.00 96.81 97 ASN A CA 1
ATOM 786 C C . ASN A 1 97 ? -16.822 -4.488 -1.441 1.00 96.81 97 ASN A C 1
ATOM 788 O O . ASN A 1 97 ? -16.654 -3.434 -2.053 1.00 96.81 97 ASN A O 1
ATOM 792 N N . GLY A 1 98 ? -15.882 -5.433 -1.392 1.00 97.06 98 GLY A N 1
ATOM 793 C CA . GLY A 1 98 ? -14.589 -5.362 -2.073 1.00 97.06 98 GLY A CA 1
ATOM 794 C C . GLY A 1 98 ? -13.586 -4.380 -1.463 1.00 97.06 98 GLY A C 1
ATOM 795 O O . GLY A 1 98 ? -12.477 -4.266 -1.991 1.00 97.06 98 GLY A O 1
ATOM 796 N N . PHE A 1 99 ? -13.931 -3.693 -0.366 1.00 98.50 99 PHE A N 1
ATOM 797 C CA . PHE A 1 99 ? -13.013 -2.802 0.339 1.00 98.50 99 PHE A CA 1
ATOM 798 C C . PHE A 1 99 ? -11.827 -3.585 0.888 1.00 98.50 99 PHE A C 1
ATOM 800 O O . PHE A 1 99 ? -11.997 -4.611 1.550 1.00 98.50 99 PHE A O 1
ATOM 807 N N . ALA A 1 100 ? -10.619 -3.083 0.658 1.00 98.44 100 ALA A N 1
ATOM 808 C CA . ALA A 1 100 ? -9.418 -3.727 1.160 1.00 98.44 100 ALA A CA 1
ATOM 809 C C . ALA A 1 100 ? -8.346 -2.725 1.565 1.00 98.44 100 ALA A C 1
ATOM 811 O O . ALA A 1 100 ? -8.336 -1.577 1.134 1.00 98.44 100 ALA A O 1
ATOM 812 N N . VAL A 1 101 ? -7.401 -3.184 2.375 1.00 98.75 101 VAL A N 1
ATOM 813 C CA . VAL A 1 101 ? -6.259 -2.394 2.826 1.00 98.75 101 VAL A CA 1
ATOM 814 C C . VAL A 1 101 ? -5.025 -3.271 2.753 1.00 98.75 101 VAL A C 1
ATOM 816 O O . VAL A 1 101 ? -4.946 -4.286 3.443 1.00 98.75 101 VAL A O 1
ATOM 819 N N . ILE A 1 102 ? -4.071 -2.875 1.917 1.00 98.62 102 ILE A N 1
ATOM 820 C CA . ILE A 1 102 ? -2.730 -3.452 1.875 1.00 98.62 102 ILE A CA 1
ATOM 821 C C . ILE A 1 102 ? -1.884 -2.738 2.919 1.00 98.62 102 ILE A C 1
ATOM 823 O O . ILE A 1 102 ? -1.814 -1.509 2.925 1.00 98.62 102 ILE A O 1
ATOM 827 N N . ILE A 1 103 ? -1.253 -3.510 3.794 1.00 98.62 103 ILE A N 1
ATOM 828 C CA . ILE A 1 103 ? -0.512 -3.001 4.939 1.00 98.62 103 ILE A CA 1
ATOM 829 C C . ILE A 1 103 ? 0.965 -3.339 4.764 1.00 98.62 103 ILE A C 1
ATOM 831 O O . ILE A 1 103 ? 1.327 -4.503 4.602 1.00 98.62 103 ILE A O 1
ATOM 835 N N . GLU A 1 104 ? 1.800 -2.308 4.842 1.00 98.00 104 GLU A N 1
ATOM 836 C CA . GLU A 1 104 ? 3.248 -2.426 5.004 1.00 98.00 104 GLU A CA 1
ATOM 837 C C . GLU A 1 104 ? 3.604 -1.895 6.396 1.00 98.00 104 GLU A C 1
ATOM 839 O O . GLU A 1 104 ? 3.330 -0.739 6.733 1.00 98.00 104 GLU A O 1
ATOM 844 N N . ALA A 1 105 ? 4.206 -2.735 7.223 1.00 97.06 105 ALA A N 1
ATOM 845 C CA . ALA A 1 105 ? 4.546 -2.442 8.598 1.00 97.06 105 ALA A CA 1
ATOM 846 C C . ALA A 1 105 ? 6.066 -2.483 8.798 1.00 97.06 105 ALA A C 1
ATOM 848 O O . ALA A 1 105 ? 6.786 -3.345 8.287 1.00 97.06 105 ALA A O 1
ATOM 849 N N . LYS A 1 106 ? 6.582 -1.526 9.567 1.00 96.88 106 LYS A N 1
ATOM 850 C CA . LYS A 1 106 ? 7.996 -1.446 9.942 1.00 96.88 106 LYS A CA 1
ATOM 851 C C . LYS A 1 106 ? 8.121 -1.121 11.417 1.00 96.88 106 LYS A C 1
ATOM 853 O O . LYS A 1 106 ? 7.308 -0.388 11.972 1.00 96.88 106 LYS A O 1
ATOM 858 N N . VAL A 1 107 ? 9.159 -1.656 12.053 1.00 95.31 107 VAL A N 1
ATOM 859 C CA . VAL A 1 107 ? 9.564 -1.253 13.407 1.00 95.31 107 VAL A CA 1
ATOM 860 C C . VAL A 1 107 ? 10.864 -0.468 13.302 1.00 95.31 107 VAL A C 1
ATOM 862 O O . VAL A 1 107 ? 10.827 0.755 13.331 1.00 95.31 107 VAL A O 1
ATOM 865 N N . LEU A 1 108 ? 11.998 -1.144 13.095 1.00 93.75 108 LEU A N 1
ATOM 866 C CA . LEU A 1 108 ? 13.310 -0.492 12.964 1.00 93.75 108 LEU A CA 1
ATOM 867 C C . LEU A 1 108 ? 13.876 -0.513 11.541 1.00 93.75 108 LEU A C 1
ATOM 869 O O . LEU A 1 108 ? 14.685 0.351 11.202 1.00 93.75 108 LEU A O 1
ATOM 873 N N . SER A 1 109 ? 13.478 -1.489 10.725 1.00 93.88 109 SER A N 1
ATOM 874 C CA . SER A 1 109 ? 13.947 -1.616 9.347 1.00 93.88 109 SER A CA 1
ATOM 875 C C . SER A 1 109 ? 13.384 -0.515 8.453 1.00 93.88 109 SER A C 1
ATOM 877 O O . SER A 1 109 ? 12.295 0.013 8.688 1.00 93.88 109 SER A O 1
ATOM 879 N N . ASP A 1 110 ? 14.142 -0.179 7.411 1.00 94.75 110 ASP A N 1
ATOM 880 C CA . ASP A 1 110 ? 13.669 0.691 6.339 1.00 94.75 110 ASP A CA 1
ATOM 881 C C . ASP A 1 110 ? 12.947 -0.118 5.245 1.00 94.75 110 ASP A C 1
ATOM 883 O O . ASP A 1 110 ? 12.869 -1.350 5.299 1.00 94.75 110 ASP A O 1
ATOM 887 N N . ILE A 1 111 ? 12.394 0.573 4.251 1.00 93.50 111 ILE A N 1
ATOM 888 C CA . ILE A 1 111 ? 11.771 -0.066 3.095 1.00 93.50 111 ILE A CA 1
ATOM 889 C C . ILE A 1 111 ? 12.822 -0.701 2.185 1.00 93.50 111 ILE A C 1
ATOM 891 O O . ILE A 1 111 ? 13.875 -0.120 1.918 1.00 93.50 111 ILE A O 1
ATOM 895 N N . SER A 1 112 ? 12.520 -1.890 1.664 1.00 90.81 112 SER A N 1
ATOM 896 C CA . SER A 1 112 ? 13.396 -2.525 0.684 1.00 90.81 112 SER A CA 1
ATOM 897 C C . SER A 1 112 ? 13.373 -1.764 -0.644 1.00 90.81 112 SER A C 1
ATOM 899 O O . SER A 1 112 ? 12.311 -1.504 -1.217 1.00 90.81 112 SER A O 1
ATOM 901 N N . TYR A 1 113 ? 14.564 -1.440 -1.135 1.00 88.62 113 TYR A N 1
ATOM 902 C CA . TYR A 1 113 ? 14.841 -0.932 -2.483 1.00 88.62 113 TYR A CA 1
ATOM 903 C C . TYR A 1 113 ? 15.707 -1.914 -3.292 1.00 88.62 113 TYR A C 1
ATOM 905 O O . TYR A 1 113 ? 16.092 -1.644 -4.425 1.00 88.62 113 TYR A O 1
ATOM 913 N N . GLN A 1 114 ? 16.049 -3.063 -2.703 1.00 83.75 114 GLN A N 1
ATOM 914 C CA . GLN A 1 114 ? 16.933 -4.058 -3.302 1.00 83.75 114 GLN A CA 1
ATOM 915 C C . GLN A 1 114 ? 16.144 -4.956 -4.258 1.00 83.75 114 GLN A C 1
ATOM 917 O O . GLN A 1 114 ? 15.807 -6.095 -3.936 1.00 83.75 114 GLN A O 1
ATOM 922 N N . ILE A 1 115 ? 15.821 -4.428 -5.437 1.00 86.31 115 ILE A N 1
ATOM 923 C CA . ILE A 1 115 ? 15.148 -5.175 -6.501 1.00 86.31 115 ILE A CA 1
ATOM 924 C C . ILE A 1 115 ? 16.171 -5.484 -7.586 1.00 86.31 115 ILE A C 1
ATOM 926 O O . ILE A 1 115 ? 16.807 -4.590 -8.137 1.00 86.31 115 ILE A O 1
ATOM 930 N N . THR A 1 116 ? 16.329 -6.771 -7.895 1.00 91.94 116 THR A N 1
ATOM 931 C CA . THR A 1 116 ? 17.391 -7.267 -8.780 1.00 91.94 116 THR A CA 1
ATOM 932 C C . THR A 1 116 ? 17.365 -6.606 -10.159 1.00 91.94 116 THR A C 1
ATOM 934 O O . THR A 1 116 ? 18.393 -6.135 -10.635 1.00 91.94 116 THR A O 1
ATOM 937 N N . TYR A 1 117 ? 16.195 -6.558 -10.798 1.00 95.00 117 TYR A N 1
ATOM 938 C CA . TYR A 1 117 ? 16.066 -6.156 -12.202 1.00 95.00 117 TYR A CA 1
ATOM 939 C C . TYR A 1 117 ? 15.580 -4.714 -12.406 1.00 95.00 117 TYR A C 1
ATOM 941 O O . TYR A 1 117 ? 15.718 -4.187 -13.501 1.00 95.00 117 TYR A O 1
ATOM 949 N N . ASP A 1 118 ? 15.062 -4.051 -11.372 1.00 95.06 118 ASP A N 1
ATOM 950 C CA . ASP A 1 118 ? 14.663 -2.640 -11.432 1.00 95.06 118 ASP A CA 1
ATOM 951 C C . ASP A 1 118 ? 15.283 -1.884 -10.255 1.00 95.06 118 ASP A C 1
ATOM 953 O O . ASP A 1 118 ? 14.702 -1.803 -9.173 1.00 95.06 118 ASP A O 1
ATOM 957 N N . ALA A 1 119 ? 16.479 -1.334 -10.471 1.00 93.50 119 ALA A N 1
ATOM 958 C CA . ALA A 1 119 ? 17.253 -0.656 -9.432 1.00 93.50 119 ALA A CA 1
ATOM 959 C C . ALA A 1 119 ? 16.616 0.664 -8.960 1.00 93.50 119 ALA A C 1
ATOM 961 O O . ALA A 1 119 ? 17.048 1.234 -7.961 1.00 93.50 119 ALA A O 1
ATOM 962 N N . MET A 1 120 ? 15.605 1.165 -9.676 1.00 93.19 120 MET A N 1
ATOM 963 C CA . MET A 1 120 ? 14.902 2.405 -9.340 1.00 93.19 120 MET A CA 1
ATOM 964 C C . MET A 1 120 ? 13.653 2.156 -8.490 1.00 93.19 120 MET A C 1
ATOM 966 O O . MET A 1 120 ? 13.010 3.100 -8.033 1.00 93.19 120 MET A O 1
ATOM 970 N N . ARG A 1 121 ? 13.272 0.892 -8.291 1.00 93.31 121 ARG A N 1
ATOM 971 C CA . ARG A 1 121 ? 12.008 0.535 -7.658 1.00 93.31 121 ARG A CA 1
ATOM 972 C C . ARG A 1 121 ? 12.174 0.302 -6.153 1.00 93.31 121 ARG A C 1
ATOM 974 O O . ARG A 1 121 ? 13.244 -0.019 -5.648 1.00 93.31 121 ARG A O 1
ATOM 981 N N . ASN A 1 122 ? 11.084 0.472 -5.413 1.00 94.88 122 ASN A N 1
ATOM 982 C CA . ASN A 1 122 ? 11.022 0.255 -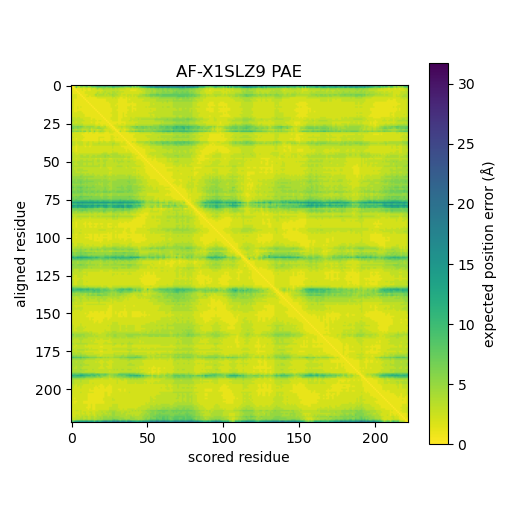3.967 1.00 94.88 122 ASN A CA 1
ATOM 983 C C . ASN A 1 122 ? 9.740 -0.490 -3.578 1.00 94.88 122 ASN A C 1
ATOM 985 O O . ASN A 1 122 ? 8.770 -0.538 -4.335 1.00 94.88 122 ASN A O 1
ATOM 989 N N . GLN A 1 123 ? 9.724 -1.074 -2.384 1.00 94.38 123 GLN A N 1
ATOM 990 C CA . GLN A 1 123 ? 8.613 -1.912 -1.941 1.00 94.38 123 GLN A CA 1
ATOM 991 C C . GLN A 1 123 ? 7.297 -1.127 -1.760 1.00 94.38 123 GLN A C 1
ATOM 993 O O . GLN A 1 123 ? 6.245 -1.680 -2.059 1.00 94.38 123 GLN A O 1
ATOM 998 N N . ILE A 1 124 ? 7.321 0.170 -1.404 1.00 96.75 124 ILE A N 1
ATOM 999 C CA . ILE A 1 124 ? 6.086 0.985 -1.357 1.00 96.75 124 ILE A CA 1
ATOM 1000 C C . ILE A 1 124 ? 5.435 1.038 -2.740 1.00 96.75 124 ILE A C 1
ATOM 1002 O O . ILE A 1 124 ? 4.250 0.738 -2.873 1.00 96.75 124 ILE A O 1
ATOM 1006 N N . VAL A 1 125 ? 6.194 1.380 -3.788 1.00 96.69 125 VAL A N 1
ATOM 1007 C CA . VAL A 1 125 ? 5.613 1.485 -5.133 1.00 96.69 125 VAL A CA 1
ATOM 1008 C C . VAL A 1 125 ? 5.205 0.124 -5.700 1.00 96.69 125 VAL A C 1
ATOM 1010 O O . VAL A 1 125 ? 4.232 0.053 -6.443 1.00 96.69 125 VAL A O 1
ATOM 1013 N N . ARG A 1 126 ? 5.863 -0.973 -5.294 1.00 97.12 126 ARG A N 1
ATOM 1014 C CA . ARG A 1 126 ? 5.400 -2.341 -5.595 1.00 97.12 126 ARG A CA 1
ATOM 1015 C C . ARG A 1 126 ? 4.055 -2.645 -4.939 1.00 97.12 126 ARG A C 1
ATOM 1017 O O . ARG A 1 126 ? 3.172 -3.173 -5.611 1.00 97.12 126 ARG A O 1
ATOM 1024 N N . SER A 1 127 ? 3.883 -2.287 -3.666 1.00 97.75 127 SER A N 1
ATOM 1025 C CA . SER A 1 127 ? 2.626 -2.461 -2.927 1.00 97.75 127 SER A CA 1
ATOM 1026 C C . SER A 1 127 ? 1.492 -1.615 -3.519 1.00 97.75 127 SER A C 1
ATOM 1028 O O . SER A 1 127 ? 0.376 -2.106 -3.683 1.00 97.75 127 SER A O 1
ATOM 1030 N N . ILE A 1 128 ? 1.781 -0.378 -3.934 1.00 98.00 128 ILE A N 1
ATOM 1031 C CA . ILE A 1 128 ? 0.828 0.476 -4.662 1.00 98.00 128 ILE A CA 1
ATOM 1032 C C . ILE A 1 128 ? 0.504 -0.117 -6.042 1.00 98.00 128 ILE A C 1
ATOM 1034 O O . ILE A 1 128 ? -0.647 -0.103 -6.468 1.00 98.00 128 ILE A O 1
ATOM 1038 N N . ASP A 1 129 ? 1.479 -0.688 -6.747 1.00 97.69 129 ASP A N 1
ATOM 1039 C CA . ASP A 1 129 ? 1.222 -1.288 -8.056 1.00 97.69 129 ASP A CA 1
ATOM 1040 C C . ASP A 1 129 ? 0.282 -2.499 -7.959 1.00 97.69 129 ASP A C 1
ATOM 1042 O O . ASP A 1 129 ? -0.654 -2.621 -8.748 1.00 97.69 129 ASP A O 1
ATOM 1046 N N . VAL A 1 130 ? 0.467 -3.375 -6.965 1.00 97.19 130 VAL A N 1
ATOM 1047 C CA . VAL A 1 130 ? -0.456 -4.505 -6.747 1.00 97.19 130 VAL A CA 1
ATOM 1048 C C . VAL A 1 130 ? -1.810 -4.056 -6.184 1.00 97.19 130 VAL A C 1
ATOM 1050 O O . VAL A 1 130 ? -2.831 -4.652 -6.531 1.00 97.19 130 VAL A O 1
ATOM 1053 N N . MET A 1 131 ? -1.854 -2.970 -5.397 1.00 97.44 131 MET A N 1
ATOM 1054 C CA . MET A 1 131 ? -3.101 -2.325 -4.951 1.00 97.44 131 MET A CA 1
ATOM 1055 C C . MET A 1 131 ? -3.996 -1.985 -6.147 1.00 97.44 131 MET A C 1
ATOM 1057 O O . MET A 1 131 ? -5.188 -2.284 -6.135 1.00 97.44 131 MET A O 1
ATOM 1061 N N . LEU A 1 132 ? -3.407 -1.423 -7.202 1.00 96.75 132 LEU A N 1
ATOM 1062 C CA . LEU A 1 132 ? -4.100 -0.955 -8.404 1.00 96.75 132 LEU A CA 1
ATOM 1063 C C . LEU A 1 132 ? -4.322 -2.050 -9.461 1.00 96.75 132 LEU A C 1
ATOM 1065 O O . LEU A 1 132 ? -4.772 -1.766 -10.571 1.00 96.75 132 LEU A O 1
ATOM 1069 N N . GLN A 1 133 ? -3.944 -3.298 -9.184 1.00 95.69 133 GLN A N 1
ATOM 1070 C CA . GLN A 1 133 ? -4.086 -4.401 -10.130 1.00 95.69 133 GLN A CA 1
ATOM 1071 C C . GLN A 1 133 ? -5.280 -5.274 -9.771 1.00 95.69 133 GLN A C 1
ATOM 1073 O O . GLN A 1 133 ? -5.331 -5.844 -8.682 1.00 95.69 133 GLN A O 1
ATOM 1078 N N . LYS A 1 134 ? -6.199 -5.463 -10.721 1.00 92.94 134 LYS A N 1
ATOM 1079 C CA . LYS A 1 134 ? -7.235 -6.494 -10.609 1.00 92.94 134 LYS A CA 1
ATOM 1080 C C . LYS A 1 134 ? -6.603 -7.871 -10.751 1.00 92.94 134 LYS A C 1
ATOM 1082 O O . LYS A 1 134 ? -5.834 -8.099 -11.688 1.00 92.94 134 LYS A O 1
ATOM 1087 N N . ASN A 1 135 ? -6.919 -8.784 -9.839 1.00 86.88 135 ASN A N 1
ATOM 1088 C CA . ASN A 1 135 ? -6.364 -10.127 -9.876 1.00 86.88 135 ASN A CA 1
ATOM 1089 C C . ASN A 1 135 ? -7.427 -11.190 -9.588 1.00 86.88 135 ASN A C 1
ATOM 1091 O O . ASN A 1 135 ? -7.655 -11.571 -8.446 1.00 86.88 135 A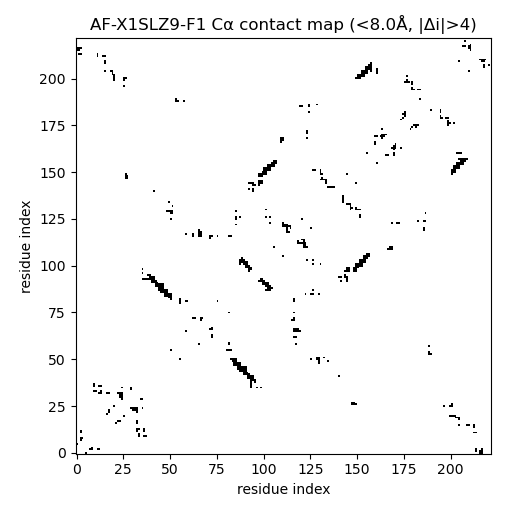SN A O 1
ATOM 1095 N N . ASN A 1 136 ? -8.040 -11.683 -10.662 1.00 86.19 136 ASN A N 1
ATOM 1096 C CA . ASN A 1 136 ? -9.093 -12.695 -10.597 1.00 86.19 136 ASN A CA 1
ATOM 1097 C C . ASN A 1 136 ? -8.546 -14.123 -10.412 1.00 86.19 136 ASN A C 1
ATOM 1099 O O . ASN A 1 136 ? -9.332 -15.061 -10.373 1.00 86.19 136 ASN A O 1
ATOM 1103 N N . THR A 1 137 ? -7.220 -14.316 -10.368 1.00 89.12 137 THR A N 1
ATOM 1104 C CA . THR A 1 137 ? -6.611 -15.646 -10.186 1.00 89.12 137 THR A CA 1
ATOM 1105 C C . THR A 1 137 ? -6.260 -15.941 -8.729 1.00 89.12 137 THR A C 1
ATOM 1107 O O . THR A 1 137 ? -5.691 -16.992 -8.446 1.00 89.12 137 THR A O 1
ATOM 1110 N N . LEU A 1 138 ? -6.520 -15.005 -7.812 1.00 91.56 138 LEU A N 1
ATOM 1111 C CA . LEU A 1 138 ? -6.373 -15.245 -6.377 1.00 91.56 138 LEU A CA 1
ATOM 1112 C C . LEU A 1 138 ? -7.476 -16.196 -5.886 1.00 91.56 138 LEU A C 1
ATOM 1114 O O . LEU A 1 138 ? -8.508 -16.351 -6.532 1.00 91.56 138 LEU A O 1
ATOM 1118 N N . CYS A 1 139 ? -7.245 -16.863 -4.757 1.00 92.81 139 CYS A N 1
ATOM 1119 C CA . CYS A 1 139 ? -8.255 -17.717 -4.135 1.00 92.81 139 CYS A CA 1
ATOM 1120 C C . CYS A 1 139 ? -9.342 -16.889 -3.437 1.00 92.81 139 CYS A C 1
ATOM 1122 O O . CYS A 1 139 ? -9.099 -15.752 -3.036 1.00 92.81 139 CYS A O 1
ATOM 1124 N N . ASP A 1 140 ? -10.523 -17.473 -3.238 1.00 93.69 140 ASP A N 1
ATOM 1125 C CA . ASP A 1 140 ? -11.544 -16.871 -2.378 1.00 93.69 140 ASP A CA 1
ATOM 1126 C C . ASP A 1 140 ? -11.039 -16.770 -0.919 1.00 93.69 140 ASP A C 1
ATOM 1128 O O . ASP A 1 140 ? -10.382 -17.699 -0.435 1.00 93.69 140 ASP A O 1
ATOM 1132 N N . PRO A 1 141 ? -11.305 -15.661 -0.201 1.00 95.62 141 PRO A N 1
ATOM 1133 C CA . PRO A 1 141 ? -12.017 -14.465 -0.660 1.00 95.62 141 PRO A CA 1
ATOM 1134 C C . PRO A 1 141 ? -11.114 -13.371 -1.262 1.00 95.62 141 PRO A C 1
ATOM 1136 O O . PRO A 1 141 ? -11.609 -12.293 -1.570 1.00 95.62 141 PRO A O 1
ATOM 1139 N N . LEU A 1 142 ? -9.800 -13.582 -1.415 1.00 94.50 142 LEU A N 1
ATOM 1140 C CA . LEU A 1 142 ? -8.870 -12.568 -1.949 1.00 94.50 142 LEU A CA 1
ATOM 1141 C C . LEU A 1 142 ? -9.221 -12.098 -3.372 1.00 94.50 142 LEU A C 1
ATOM 1143 O O . LEU A 1 142 ? -8.918 -10.954 -3.720 1.00 94.50 142 LEU A O 1
ATOM 1147 N N . ASP A 1 143 ? -9.876 -12.941 -4.172 1.00 95.12 143 ASP A N 1
ATOM 1148 C CA . ASP A 1 143 ? -10.420 -12.600 -5.495 1.00 95.12 143 ASP A CA 1
ATOM 1149 C C . ASP A 1 143 ? -11.530 -11.530 -5.451 1.00 95.12 143 ASP A C 1
ATOM 1151 O O . ASP A 1 143 ? -11.799 -10.888 -6.465 1.00 95.12 143 ASP A O 1
ATOM 1155 N N . LYS A 1 144 ? -12.161 -11.306 -4.286 1.00 96.38 144 LYS A N 1
ATOM 1156 C CA . LYS A 1 144 ? -13.215 -10.294 -4.081 1.00 96.38 144 LYS A CA 1
ATOM 1157 C C . LYS A 1 144 ? -12.687 -8.881 -3.890 1.00 96.38 144 LYS A C 1
ATOM 1159 O O . LYS A 1 144 ? -13.480 -7.944 -3.830 1.00 96.38 144 LYS A O 1
ATOM 1164 N N . ARG A 1 145 ? -11.371 -8.703 -3.766 1.00 96.12 145 ARG A N 1
ATOM 1165 C CA . ARG A 1 145 ? -10.774 -7.376 -3.621 1.00 96.12 145 ARG A CA 1
ATOM 1166 C C . ARG A 1 145 ? -11.048 -6.529 -4.860 1.00 96.12 145 ARG A C 1
ATOM 1168 O O . ARG A 1 145 ? -10.681 -6.910 -5.971 1.00 96.12 145 ARG A O 1
ATOM 1175 N N . ASP A 1 146 ? -11.580 -5.334 -4.642 1.00 96.75 146 ASP A N 1
ATOM 1176 C CA . ASP A 1 146 ? -11.745 -4.338 -5.692 1.00 96.75 146 ASP A CA 1
ATOM 1177 C C . ASP A 1 146 ? -10.561 -3.351 -5.674 1.00 96.75 146 ASP A C 1
ATOM 1179 O O . ASP A 1 146 ? -10.370 -2.631 -4.684 1.00 96.75 146 ASP A O 1
ATOM 1183 N N . PRO A 1 147 ? -9.736 -3.290 -6.739 1.00 96.31 147 PRO A N 1
ATOM 1184 C CA . PRO A 1 147 ? -8.668 -2.306 -6.856 1.00 96.31 147 PRO A CA 1
ATOM 1185 C C . PRO A 1 147 ? -9.137 -0.862 -6.712 1.00 96.31 147 PRO A C 1
ATOM 1187 O O . PRO A 1 147 ? -8.359 -0.066 -6.206 1.00 96.31 147 PRO A O 1
ATOM 1190 N N . GLU A 1 148 ? -10.374 -0.508 -7.068 1.00 96.69 148 GLU A N 1
ATOM 1191 C CA . GLU A 1 148 ? -10.884 0.864 -6.901 1.00 96.69 148 GLU A CA 1
ATOM 1192 C C . GLU A 1 148 ? -11.270 1.184 -5.450 1.00 96.69 148 GLU A C 1
ATOM 1194 O O . GLU A 1 148 ? -11.364 2.348 -5.060 1.00 96.69 148 GLU A O 1
ATOM 1199 N N . ARG A 1 149 ? -11.393 0.148 -4.611 1.00 97.44 149 ARG A N 1
ATOM 1200 C CA . ARG A 1 149 ? -11.732 0.239 -3.181 1.00 97.44 149 ARG A CA 1
ATOM 1201 C C . ARG A 1 149 ? -10.604 -0.235 -2.266 1.00 97.44 149 ARG A C 1
ATOM 1203 O O . ARG A 1 149 ? -10.825 -0.496 -1.086 1.00 97.44 149 ARG A O 1
ATOM 1210 N N . THR A 1 150 ? -9.388 -0.363 -2.799 1.00 9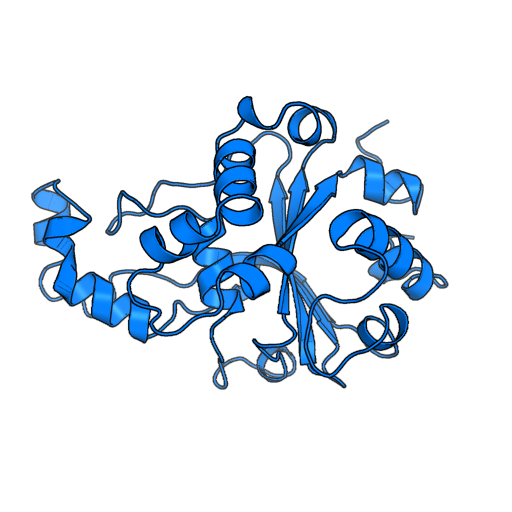8.25 150 THR A N 1
ATOM 1211 C CA . THR A 1 150 ? -8.220 -0.796 -2.021 1.00 98.25 150 THR A CA 1
ATOM 1212 C C . THR A 1 150 ? -7.410 0.409 -1.520 1.00 98.25 150 THR A C 1
ATOM 1214 O O . THR A 1 150 ? -7.097 1.316 -2.285 1.00 98.25 150 THR A O 1
ATOM 1217 N N . LEU A 1 151 ? -7.005 0.426 -0.256 1.00 98.81 151 LEU A N 1
ATOM 1218 C CA . LEU A 1 151 ? -6.102 1.431 0.311 1.00 98.81 151 LEU A CA 1
ATOM 1219 C C . LEU A 1 151 ? -4.705 0.851 0.546 1.00 98.81 151 LEU A C 1
ATOM 1221 O O . LEU A 1 151 ? -4.544 -0.360 0.702 1.00 98.81 151 LEU A O 1
ATOM 1225 N N . PHE A 1 152 ? -3.704 1.725 0.627 1.00 98.81 152 PHE A N 1
ATOM 1226 C CA . PHE A 1 152 ? -2.375 1.384 1.133 1.00 98.81 152 PHE A CA 1
ATOM 1227 C C . PHE A 1 152 ? -2.175 2.043 2.495 1.00 98.81 152 PHE A C 1
ATOM 1229 O O . PHE A 1 152 ? -2.371 3.255 2.625 1.00 98.81 152 PHE A O 1
ATOM 1236 N N . LEU A 1 153 ? -1.784 1.262 3.500 1.00 98.81 153 LEU A N 1
ATOM 1237 C CA . LEU A 1 153 ? -1.522 1.723 4.857 1.00 98.81 153 LEU A CA 1
ATOM 1238 C C . LEU A 1 153 ? -0.086 1.387 5.260 1.00 98.81 153 LEU A C 1
ATOM 1240 O O . LEU A 1 153 ? 0.288 0.220 5.343 1.00 98.81 153 LEU A O 1
ATOM 1244 N N . MET A 1 154 ? 0.692 2.415 5.581 1.00 98.44 154 MET A N 1
ATOM 1245 C CA . MET A 1 154 ? 1.999 2.252 6.206 1.00 98.44 154 MET A CA 1
ATOM 1246 C C . MET A 1 154 ? 1.866 2.331 7.730 1.00 98.44 154 MET A C 1
ATOM 1248 O O . MET A 1 154 ? 1.204 3.237 8.244 1.00 98.44 154 MET A O 1
ATOM 1252 N N . ILE A 1 155 ? 2.496 1.404 8.454 1.00 98.44 155 ILE A N 1
ATOM 1253 C CA . ILE A 1 155 ? 2.528 1.392 9.924 1.00 98.44 155 ILE A CA 1
ATOM 1254 C C . ILE A 1 155 ? 3.977 1.454 10.402 1.00 98.44 155 ILE A C 1
ATOM 1256 O O . ILE A 1 155 ? 4.782 0.593 10.056 1.00 98.44 155 ILE A O 1
ATOM 1260 N N . THR A 1 156 ? 4.323 2.458 11.207 1.00 98.38 156 THR A N 1
ATOM 1261 C CA . THR A 1 156 ? 5.691 2.645 11.734 1.00 98.38 156 THR A CA 1
ATOM 1262 C C . THR A 1 156 ? 5.664 3.114 13.188 1.00 98.38 156 THR A C 1
ATOM 1264 O O . THR A 1 156 ? 4.623 3.539 13.667 1.00 98.38 156 THR A O 1
ATOM 1267 N N . PRO A 1 157 ? 6.776 3.129 13.934 1.00 98.19 157 PRO A N 1
ATOM 1268 C CA . PRO A 1 157 ? 6.827 3.885 15.183 1.00 98.19 157 PRO A CA 1
ATOM 1269 C C . PRO A 1 157 ? 6.494 5.366 14.968 1.00 98.19 157 PRO A C 1
ATOM 1271 O O . PRO A 1 157 ? 6.878 5.953 13.945 1.00 98.19 157 PRO A O 1
ATOM 1274 N N . LYS A 1 158 ? 5.825 5.982 15.947 1.00 97.81 158 LYS A N 1
ATOM 1275 C CA . LYS A 1 158 ? 5.485 7.411 15.941 1.00 97.81 158 LYS A CA 1
ATOM 1276 C C . LYS A 1 158 ? 6.731 8.279 15.808 1.00 97.81 158 LYS A C 1
ATOM 1278 O O . LYS A 1 158 ? 6.705 9.250 15.061 1.00 97.81 158 LYS A O 1
ATOM 1283 N N . LEU A 1 159 ? 7.840 7.863 16.424 1.00 97.62 159 LEU A N 1
ATOM 1284 C CA . LEU A 1 159 ? 9.144 8.516 16.288 1.00 97.62 159 LEU A CA 1
ATOM 1285 C C . LEU A 1 159 ? 9.521 8.778 14.818 1.00 97.62 159 LEU A C 1
ATOM 1287 O O . LEU A 1 159 ? 9.936 9.884 14.484 1.00 97.62 159 LEU A O 1
ATOM 1291 N N . PHE A 1 160 ? 9.350 7.790 13.932 1.00 97.81 160 PHE A N 1
ATOM 1292 C CA . PHE A 1 160 ? 9.692 7.935 12.513 1.00 97.81 160 PHE A CA 1
ATOM 1293 C C . PHE A 1 160 ? 8.593 8.626 11.701 1.00 97.81 160 PHE A C 1
ATOM 1295 O O . PHE A 1 160 ? 8.904 9.314 10.735 1.00 97.81 160 PHE A O 1
ATOM 1302 N N . LYS A 1 161 ? 7.321 8.497 12.100 1.00 97.44 161 LYS A N 1
ATOM 1303 C CA . LYS A 1 161 ? 6.212 9.257 11.496 1.00 97.44 161 LYS A CA 1
ATOM 1304 C C . LYS A 1 161 ? 6.356 10.763 11.747 1.00 97.44 161 LYS A C 1
ATOM 1306 O O . LYS A 1 161 ? 6.141 11.554 10.831 1.00 97.44 161 LYS A O 1
ATOM 1311 N N . ASP A 1 162 ? 6.780 11.143 12.951 1.00 97.62 162 ASP A N 1
ATOM 1312 C CA . ASP A 1 162 ? 7.038 12.533 13.343 1.00 97.62 162 ASP A CA 1
ATOM 1313 C C . ASP A 1 162 ? 8.362 13.062 12.748 1.00 97.62 162 ASP A C 1
ATOM 1315 O O . ASP A 1 162 ? 8.495 14.259 12.501 1.00 97.62 162 ASP A O 1
ATOM 1319 N N . ASN A 1 163 ? 9.311 12.169 12.425 1.00 97.44 163 ASN A N 1
ATOM 1320 C CA . ASN A 1 163 ? 10.601 12.489 11.794 1.00 97.44 163 ASN A CA 1
ATOM 1321 C C . ASN A 1 163 ? 10.781 11.763 10.442 1.00 97.44 163 ASN A C 1
ATOM 1323 O O . ASN A 1 163 ? 11.704 10.959 10.278 1.00 97.44 163 ASN A O 1
ATOM 1327 N N . PRO A 1 164 ? 9.926 12.025 9.441 1.00 95.75 164 PRO A N 1
ATOM 1328 C CA . PRO A 1 164 ? 9.795 11.183 8.249 1.00 95.75 164 PRO A CA 1
ATOM 1329 C C . PRO A 1 164 ? 11.005 11.220 7.312 1.00 95.75 164 PR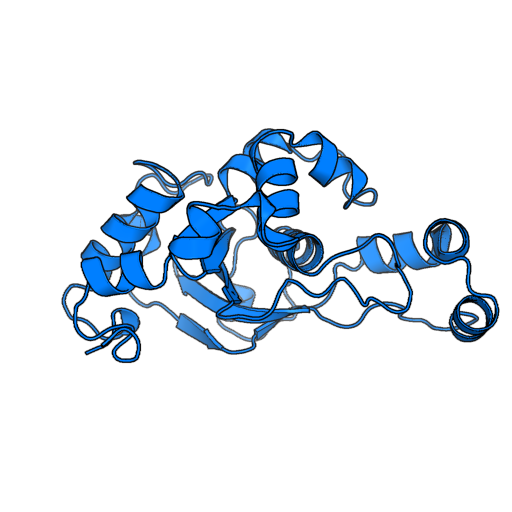O A C 1
ATOM 1331 O O . PRO A 1 164 ? 11.165 10.329 6.492 1.00 95.75 164 PRO A O 1
ATOM 1334 N N . THR A 1 165 ? 11.885 12.213 7.421 1.00 95.56 165 THR A N 1
ATOM 1335 C CA . THR A 1 165 ? 13.127 12.270 6.632 1.00 95.56 165 THR A CA 1
ATOM 1336 C C . THR A 1 165 ? 14.240 11.383 7.194 1.00 95.56 165 THR A C 1
ATOM 1338 O O . THR A 1 165 ? 15.259 11.208 6.537 1.00 95.56 165 THR A O 1
ATOM 1341 N N . SER A 1 166 ? 14.060 10.801 8.386 1.00 95.88 166 SER A N 1
ATOM 1342 C CA . SER A 1 166 ? 15.044 9.898 9.006 1.00 95.88 166 SER A CA 1
ATOM 1343 C C . SER A 1 166 ? 15.091 8.501 8.375 1.00 95.88 166 SER A C 1
ATOM 1345 O O . SER A 1 166 ? 16.010 7.731 8.657 1.00 95.88 166 SER A O 1
ATOM 1347 N N . ARG A 1 167 ? 14.094 8.158 7.548 1.00 96.44 167 ARG A N 1
ATOM 1348 C CA . ARG A 1 167 ? 13.930 6.852 6.899 1.00 96.44 167 ARG A CA 1
ATOM 1349 C C . ARG A 1 167 ? 13.529 7.028 5.441 1.00 96.44 167 ARG A C 1
ATOM 1351 O O . ARG A 1 167 ? 12.743 7.921 5.116 1.00 96.44 167 ARG A O 1
ATOM 1358 N N . LEU A 1 168 ? 14.017 6.148 4.571 1.00 95.56 168 LEU A N 1
ATOM 1359 C CA . LEU A 1 168 ? 13.704 6.156 3.144 1.00 95.56 168 LEU A CA 1
ATOM 1360 C C . LEU A 1 168 ? 12.197 6.018 2.906 1.00 95.56 168 LEU A C 1
ATOM 1362 O O . LEU A 1 168 ? 11.649 6.746 2.076 1.00 95.56 168 LEU A O 1
ATOM 1366 N N . TYR A 1 169 ? 11.506 5.154 3.659 1.00 96.25 169 TYR A N 1
ATOM 1367 C CA . TYR A 1 169 ? 10.048 5.047 3.541 1.00 96.25 169 TYR A CA 1
ATOM 1368 C C . TYR A 1 169 ? 9.332 6.365 3.810 1.00 96.25 169 TYR A C 1
ATOM 1370 O O . TYR A 1 169 ? 8.356 6.666 3.133 1.00 96.25 169 TYR A O 1
ATOM 1378 N N . GLY A 1 170 ? 9.802 7.167 4.766 1.00 97.44 170 GLY A N 1
ATOM 1379 C CA . GLY A 1 170 ? 9.129 8.407 5.128 1.00 97.44 170 GLY A CA 1
ATOM 1380 C C . GLY A 1 170 ? 9.351 9.491 4.079 1.00 97.44 170 GLY A C 1
ATOM 1381 O O . GLY A 1 170 ? 8.419 10.237 3.769 1.00 97.44 170 GLY A O 1
ATOM 1382 N N . TYR A 1 171 ? 10.538 9.511 3.462 1.00 96.06 171 TYR A N 1
ATOM 1383 C CA . TYR A 1 171 ? 10.831 10.342 2.297 1.00 96.06 171 TYR A CA 1
ATOM 1384 C C . TYR A 1 171 ? 9.941 9.963 1.104 1.00 96.06 171 TYR A C 1
ATOM 1386 O O . TYR A 1 171 ? 9.150 10.788 0.644 1.00 96.06 171 TYR A O 1
ATOM 1394 N N . LYS A 1 172 ? 9.979 8.695 0.666 1.00 96.62 172 LYS A N 1
ATOM 1395 C CA . LYS A 1 172 ? 9.197 8.210 -0.487 1.00 96.62 172 LYS A CA 1
ATOM 1396 C C . LYS A 1 172 ? 7.691 8.325 -0.264 1.00 96.62 172 LYS A C 1
ATOM 1398 O O . LYS A 1 172 ? 6.969 8.740 -1.165 1.00 96.62 172 LYS A O 1
ATOM 1403 N N . PHE A 1 173 ? 7.200 8.014 0.936 1.00 97.56 173 PHE A N 1
ATOM 1404 C CA . PHE A 1 173 ? 5.779 8.158 1.251 1.00 97.56 173 PHE A CA 1
ATOM 1405 C C . PHE A 1 173 ? 5.325 9.617 1.119 1.00 97.56 173 PHE A C 1
ATOM 1407 O O . PHE A 1 173 ? 4.285 9.878 0.515 1.00 97.56 173 PHE A O 1
ATOM 1414 N N . LYS A 1 174 ? 6.109 10.579 1.631 1.00 96.94 174 LYS A N 1
ATOM 1415 C CA . LYS A 1 174 ? 5.807 12.010 1.472 1.00 96.94 174 LYS A CA 1
ATOM 1416 C C . LYS A 1 174 ? 5.843 12.457 0.014 1.00 96.94 174 LYS A C 1
ATOM 1418 O O . LYS A 1 174 ? 4.965 13.223 -0.376 1.00 96.94 174 LYS A O 1
ATOM 1423 N N . GLU A 1 175 ? 6.807 11.985 -0.778 1.00 96.00 175 GLU A N 1
ATOM 1424 C CA . GLU A 1 175 ? 6.845 12.262 -2.220 1.00 96.00 175 GLU A CA 1
ATOM 1425 C C . GLU A 1 175 ? 5.548 11.818 -2.892 1.00 96.00 175 GLU A C 1
ATOM 1427 O O . GLU A 1 175 ? 4.869 12.634 -3.506 1.00 96.00 175 GLU A O 1
ATOM 1432 N N . TYR A 1 176 ? 5.152 10.558 -2.709 1.00 97.44 176 TYR A N 1
ATOM 1433 C CA . TYR A 1 176 ? 3.947 10.024 -3.340 1.00 97.44 176 TYR A CA 1
ATOM 1434 C C . TYR A 1 176 ? 2.664 10.697 -2.853 1.00 97.44 176 TYR A C 1
ATOM 1436 O O . TYR A 1 176 ? 1.750 10.926 -3.645 1.00 97.44 176 TYR A O 1
ATOM 1444 N N . LYS A 1 177 ? 2.581 11.013 -1.555 1.00 96.62 177 LYS A N 1
ATOM 1445 C CA . LYS A 1 177 ? 1.390 11.622 -0.953 1.00 96.62 177 LYS A CA 1
ATOM 1446 C C . LYS A 1 177 ? 1.204 13.076 -1.385 1.00 96.62 177 LYS A C 1
ATOM 1448 O O . LYS A 1 177 ? 0.077 13.476 -1.664 1.00 96.62 177 LYS A O 1
ATOM 1453 N N . ASN A 1 178 ? 2.286 13.854 -1.425 1.00 96.31 178 ASN A N 1
ATOM 1454 C CA . ASN A 1 178 ? 2.218 15.305 -1.625 1.00 96.31 178 ASN A CA 1
ATOM 1455 C C . ASN A 1 178 ? 2.460 15.720 -3.079 1.00 96.31 178 ASN A C 1
ATOM 1457 O O . ASN A 1 178 ? 1.946 16.747 -3.508 1.00 96.31 178 ASN A O 1
ATOM 1461 N N . ASN A 1 179 ? 3.214 14.921 -3.836 1.00 96.06 179 ASN A N 1
ATOM 1462 C CA . ASN A 1 179 ? 3.601 15.195 -5.215 1.00 96.06 179 ASN A CA 1
ATOM 1463 C C . ASN A 1 179 ? 3.310 13.956 -6.086 1.00 96.06 179 ASN A C 1
ATOM 1465 O O . ASN A 1 179 ? 4.224 13.209 -6.442 1.00 96.06 179 ASN A O 1
ATOM 1469 N N . PRO A 1 180 ? 2.041 13.714 -6.467 1.00 92.50 180 PRO A N 1
ATOM 1470 C CA . PRO A 1 180 ? 1.642 12.465 -7.120 1.00 92.50 180 PRO A CA 1
ATOM 1471 C C . PRO A 1 180 ? 2.315 12.192 -8.477 1.00 92.50 180 PRO A C 1
ATOM 1473 O O . PRO A 1 180 ? 2.262 11.070 -8.970 1.00 92.50 180 PRO A O 1
ATOM 1476 N N . SER A 1 181 ? 2.994 13.175 -9.077 1.00 95.00 181 SER A N 1
ATOM 1477 C CA . SER A 1 181 ? 3.839 12.968 -10.260 1.00 95.00 181 SER A CA 1
ATOM 1478 C C . SER A 1 181 ? 4.971 11.961 -10.021 1.00 95.00 181 SER A C 1
ATOM 1480 O O . SER A 1 181 ? 5.348 11.259 -10.957 1.00 95.00 181 SER A O 1
ATOM 1482 N N . PHE A 1 182 ? 5.471 11.818 -8.787 1.00 96.44 182 PHE A N 1
ATOM 1483 C CA . PHE A 1 182 ? 6.461 10.786 -8.458 1.00 96.44 182 PHE A CA 1
ATOM 1484 C C . PHE A 1 182 ? 5.886 9.369 -8.562 1.00 96.44 182 PHE A C 1
ATOM 1486 O O . PHE A 1 182 ? 6.608 8.453 -8.942 1.00 96.44 182 PHE A O 1
ATOM 1493 N N . LEU A 1 183 ? 4.581 9.178 -8.313 1.00 96.56 183 LEU A N 1
ATOM 1494 C CA . LEU A 1 183 ? 3.936 7.886 -8.576 1.00 96.56 183 LEU A CA 1
ATOM 1495 C C . LEU A 1 183 ? 3.944 7.567 -10.071 1.00 96.56 183 LEU A C 1
ATOM 1497 O O . LEU A 1 183 ? 4.230 6.435 -10.442 1.00 96.56 183 LEU A O 1
ATOM 1501 N N . ALA A 1 184 ? 3.693 8.561 -10.926 1.00 94.94 184 ALA A N 1
ATOM 1502 C CA . ALA A 1 184 ? 3.745 8.384 -12.376 1.00 94.94 184 ALA A CA 1
ATOM 1503 C C . ALA A 1 184 ? 5.156 8.019 -12.870 1.00 94.94 184 ALA A C 1
ATOM 1505 O O . ALA A 1 184 ? 5.305 7.185 -13.761 1.00 94.94 184 ALA A O 1
ATOM 1506 N N . GLN A 1 185 ? 6.191 8.621 -12.275 1.00 94.50 185 GLN A N 1
ATOM 1507 C CA . GLN A 1 185 ? 7.592 8.320 -12.591 1.00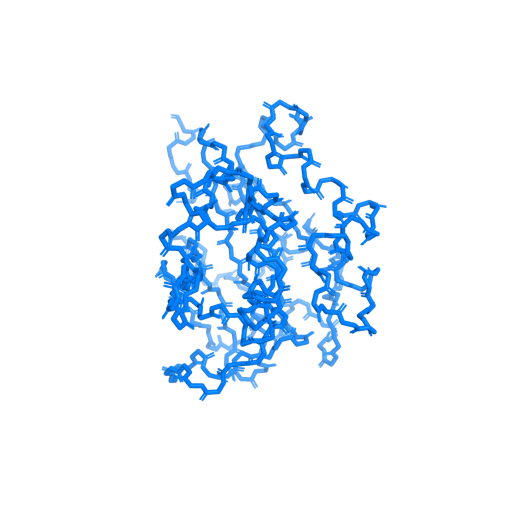 94.50 185 GLN A CA 1
ATOM 1508 C C . GLN A 1 185 ? 7.992 6.900 -12.166 1.00 94.50 185 GLN A C 1
ATOM 1510 O O . GLN A 1 185 ? 8.687 6.207 -12.913 1.00 94.50 185 GLN A O 1
ATOM 1515 N N . ASP A 1 186 ? 7.526 6.457 -10.995 1.00 95.75 186 ASP A N 1
ATOM 1516 C CA . ASP A 1 186 ? 7.866 5.145 -10.436 1.00 95.75 186 ASP A CA 1
ATOM 1517 C C . ASP A 1 186 ? 6.936 4.013 -10.941 1.00 95.75 186 ASP A C 1
ATOM 1519 O O . ASP A 1 186 ? 7.272 2.833 -10.801 1.00 95.75 186 ASP A O 1
ATOM 1523 N N . LEU A 1 187 ? 5.814 4.349 -11.599 1.00 96.75 187 LEU A N 1
ATOM 1524 C CA . LEU A 1 187 ? 4.869 3.429 -12.263 1.00 96.75 187 LEU A CA 1
ATOM 1525 C C . LEU A 1 187 ? 4.645 3.781 -13.752 1.00 96.75 187 LEU A C 1
ATOM 1527 O O . LEU A 1 187 ? 3.503 3.966 -14.182 1.00 96.75 187 LEU A O 1
ATOM 1531 N N . PRO A 1 188 ? 5.705 3.832 -14.577 1.00 95.56 188 PRO A N 1
ATOM 1532 C CA . PRO A 1 188 ? 5.637 4.328 -15.957 1.00 95.56 188 PRO A CA 1
ATOM 1533 C C . PRO A 1 188 ? 4.811 3.447 -16.911 1.00 95.56 188 PRO A C 1
ATOM 1535 O O . PRO A 1 188 ? 4.444 3.881 -18.002 1.00 95.56 188 PRO A O 1
ATOM 1538 N N . HIS A 1 189 ? 4.514 2.202 -16.530 1.00 96.19 189 HIS A N 1
ATOM 1539 C CA . HIS A 1 189 ? 3.633 1.299 -17.278 1.00 96.19 189 HIS A CA 1
ATOM 1540 C C . HIS A 1 189 ? 2.148 1.642 -17.122 1.00 96.19 189 HIS A C 1
ATOM 1542 O O . HIS A 1 189 ? 1.339 1.215 -17.947 1.00 96.19 189 HIS A O 1
ATOM 1548 N N . ARG A 1 190 ? 1.771 2.391 -16.079 1.00 95.75 190 ARG A N 1
ATOM 1549 C CA . ARG A 1 190 ? 0.385 2.791 -15.828 1.00 95.75 190 ARG A CA 1
ATOM 1550 C C . ARG A 1 190 ? 0.070 4.094 -16.548 1.00 95.75 190 ARG A C 1
ATOM 1552 O O . ARG A 1 190 ? 0.505 5.169 -16.143 1.00 95.75 190 ARG A O 1
ATOM 1559 N N . LYS A 1 191 ? -0.716 3.985 -17.616 1.00 90.81 191 LYS A N 1
ATOM 1560 C CA . LYS A 1 191 ? -1.230 5.126 -18.381 1.00 90.81 191 LYS A CA 1
ATOM 1561 C C . LYS A 1 191 ? -2.566 5.593 -17.795 1.00 90.81 191 LYS A C 1
ATOM 1563 O O . LYS A 1 191 ? -3.255 4.810 -17.145 1.00 90.81 191 LYS A O 1
ATOM 1568 N N . ASP A 1 192 ? -2.883 6.872 -17.985 1.00 87.50 192 ASP A N 1
ATOM 1569 C CA . ASP A 1 192 ? -4.202 7.470 -17.706 1.00 87.50 192 ASP A CA 1
ATOM 1570 C C . ASP A 1 192 ? -4.722 7.306 -16.264 1.00 87.50 192 ASP A C 1
ATOM 1572 O O . ASP A 1 192 ? -5.922 7.309 -16.000 1.00 87.50 192 ASP A O 1
ATOM 1576 N N . CYS A 1 193 ? -3.810 7.183 -15.298 1.00 92.50 193 CYS A N 1
ATOM 1577 C CA . CYS A 1 193 ? -4.150 7.074 -13.884 1.00 92.50 193 CYS A CA 1
ATOM 1578 C C . CYS A 1 193 ? -4.383 8.452 -13.246 1.00 92.50 193 CYS A C 1
ATOM 1580 O O . CYS A 1 193 ? -3.596 9.385 -13.422 1.00 92.50 193 CYS A O 1
ATOM 1582 N N . ASN A 1 194 ? -5.425 8.562 -12.419 1.00 95.06 194 ASN A N 1
ATOM 1583 C CA . ASN A 1 194 ? -5.648 9.732 -11.574 1.00 95.06 194 ASN A CA 1
ATOM 1584 C C . ASN A 1 194 ? -4.734 9.661 -10.339 1.00 95.06 194 ASN A C 1
ATOM 1586 O O . ASN A 1 194 ? -5.116 9.168 -9.275 1.00 95.06 194 ASN A O 1
ATOM 1590 N N . TRP A 1 195 ? -3.499 10.143 -10.486 1.00 96.25 195 TRP A N 1
ATOM 1591 C CA . TRP A 1 195 ? -2.486 10.091 -9.429 1.00 96.25 195 TRP A CA 1
ATOM 1592 C C . TRP A 1 195 ? -2.900 10.848 -8.165 1.00 96.25 195 TRP A C 1
ATOM 1594 O O . TRP A 1 195 ? -2.573 10.421 -7.060 1.00 96.25 195 TRP A O 1
ATOM 1604 N N . GLN A 1 196 ? -3.668 11.932 -8.301 1.00 96.50 196 GLN A N 1
ATOM 1605 C CA . GLN A 1 196 ? -4.206 12.682 -7.167 1.00 96.50 196 GLN A CA 1
ATOM 1606 C C . GLN A 1 196 ? -5.190 11.837 -6.352 1.00 96.50 196 GLN A C 1
ATOM 1608 O O . GLN A 1 196 ? -5.148 11.870 -5.123 1.00 96.50 196 GLN A O 1
ATOM 1613 N N . ASN A 1 197 ? -6.055 11.059 -7.012 1.00 96.00 197 ASN A N 1
ATOM 1614 C CA . ASN A 1 197 ? -6.933 10.104 -6.334 1.00 96.00 197 ASN A CA 1
ATOM 1615 C C . ASN A 1 197 ? -6.108 9.013 -5.625 1.00 96.00 197 ASN A C 1
ATOM 1617 O O . ASN A 1 197 ? -6.290 8.784 -4.430 1.00 96.00 197 ASN A O 1
ATOM 1621 N N . ILE A 1 198 ? -5.125 8.424 -6.313 1.00 97.44 198 ILE A N 1
ATOM 1622 C CA . ILE A 1 198 ? -4.262 7.377 -5.740 1.00 97.44 198 ILE A CA 1
ATOM 1623 C C . ILE A 1 198 ? -3.516 7.889 -4.501 1.00 97.44 198 ILE A C 1
ATOM 1625 O O . ILE A 1 198 ? -3.470 7.200 -3.484 1.00 97.44 198 ILE A O 1
ATOM 1629 N N . ALA A 1 199 ? -2.992 9.116 -4.531 1.00 97.94 199 ALA A N 1
ATOM 1630 C CA . ALA A 1 199 ? -2.328 9.721 -3.381 1.00 97.94 199 ALA A CA 1
ATOM 1631 C C . ALA A 1 199 ? -3.268 9.860 -2.169 1.00 97.94 199 ALA A C 1
ATOM 1633 O O . ALA A 1 199 ? -2.860 9.616 -1.030 1.00 97.94 199 ALA A O 1
ATOM 1634 N N . LYS A 1 200 ? -4.557 10.178 -2.371 1.00 98.00 200 LYS A N 1
ATOM 1635 C CA . LYS A 1 200 ? -5.547 10.213 -1.275 1.00 98.00 200 LYS A CA 1
ATOM 1636 C C . LYS A 1 200 ? -5.713 8.846 -0.602 1.00 98.00 200 LYS A C 1
ATOM 1638 O O . LYS A 1 200 ? -5.891 8.810 0.611 1.00 98.00 200 LYS A O 1
ATOM 1643 N N . ARG A 1 201 ? -5.527 7.752 -1.346 1.00 98.44 201 ARG A N 1
ATOM 1644 C CA . ARG A 1 201 ? -5.626 6.357 -0.877 1.00 98.44 201 ARG A CA 1
ATOM 1645 C C . ARG A 1 201 ? -4.389 5.830 -0.134 1.00 98.44 201 ARG A C 1
ATOM 1647 O O . ARG A 1 201 ? -4.376 4.668 0.270 1.00 98.44 201 ARG A O 1
ATOM 1654 N N . LEU A 1 202 ? -3.366 6.665 0.077 1.00 98.69 202 LEU A N 1
ATOM 1655 C CA . LEU A 1 202 ? -2.181 6.337 0.882 1.00 98.69 202 LEU A CA 1
ATOM 1656 C C . LEU A 1 202 ? -2.333 6.874 2.311 1.00 98.69 202 LEU A C 1
ATOM 1658 O O . LEU A 1 202 ? -2.494 8.080 2.500 1.00 98.69 202 LEU A O 1
ATOM 1662 N N . GLY A 1 203 ? -2.253 6.009 3.317 1.00 98.56 203 GLY A N 1
ATOM 1663 C CA . GLY A 1 203 ? -2.396 6.368 4.731 1.00 98.56 203 GLY A CA 1
ATOM 1664 C C . GLY A 1 203 ? -1.178 5.960 5.544 1.00 98.56 203 GLY A C 1
ATOM 1665 O O . GLY A 1 203 ? -0.452 5.039 5.170 1.00 98.56 203 GLY A O 1
ATOM 1666 N N . TRP A 1 204 ? -0.954 6.653 6.660 1.00 98.62 204 TRP A N 1
ATOM 1667 C CA . TRP A 1 204 ? 0.165 6.375 7.558 1.00 98.62 204 TRP A CA 1
ATOM 1668 C C . TRP A 1 204 ? -0.288 6.435 9.018 1.00 98.62 204 TRP A C 1
ATOM 1670 O O . TRP A 1 204 ? -0.651 7.494 9.535 1.00 98.62 204 TRP A O 1
ATOM 1680 N N . LEU A 1 205 ? -0.238 5.293 9.699 1.00 98.62 205 LEU A N 1
ATOM 1681 C CA . LEU A 1 205 ? -0.486 5.161 11.134 1.00 98.62 205 LEU A CA 1
ATOM 1682 C C . LEU A 1 205 ? 0.782 4.782 11.885 1.00 98.62 205 LEU A C 1
ATOM 1684 O O . LEU A 1 205 ? 1.759 4.312 11.308 1.00 98.62 205 LEU A O 1
ATOM 1688 N N . SER A 1 206 ? 0.755 5.003 13.191 1.00 98.56 206 SER A N 1
ATOM 1689 C CA . SER A 1 206 ? 1.801 4.552 14.091 1.00 98.56 206 SER A CA 1
ATOM 1690 C C . SER A 1 206 ? 1.371 3.369 14.947 1.00 98.56 206 SER A C 1
ATOM 1692 O O . SER A 1 206 ? 0.181 3.198 15.203 1.00 98.56 206 SER A O 1
ATOM 1694 N N . TRP A 1 207 ? 2.315 2.554 15.422 1.00 98.12 207 TRP A N 1
ATOM 1695 C CA . TRP A 1 207 ? 2.010 1.495 16.399 1.00 98.12 207 TRP A CA 1
ATOM 1696 C C . TRP A 1 207 ? 1.350 2.061 17.666 1.00 98.12 207 TRP A C 1
ATOM 1698 O O . TRP A 1 207 ? 0.481 1.427 18.268 1.00 98.12 207 TRP A O 1
ATOM 1708 N N . GLU A 1 208 ? 1.725 3.284 18.027 1.00 98.12 208 GLU A N 1
ATOM 1709 C CA . GLU A 1 208 ? 1.164 4.090 19.100 1.00 98.12 208 GLU A CA 1
ATOM 1710 C C . GLU A 1 208 ? -0.293 4.485 18.813 1.00 98.12 208 GLU A C 1
ATOM 1712 O O . GLU A 1 208 ? -1.112 4.426 19.727 1.00 98.12 208 GLU A O 1
ATOM 1717 N N . ASP A 1 209 ? -0.659 4.800 17.562 1.00 98.31 209 ASP A N 1
ATOM 1718 C CA . ASP A 1 209 ? -2.057 5.060 17.174 1.00 98.31 209 ASP A CA 1
ATOM 1719 C C . ASP A 1 209 ? -2.937 3.824 17.455 1.00 98.31 209 ASP A C 1
ATOM 1721 O O . ASP A 1 209 ? -3.999 3.938 18.073 1.00 98.31 209 ASP A O 1
ATOM 1725 N N . PHE A 1 210 ? -2.463 2.622 17.097 1.00 97.75 210 PHE A N 1
ATOM 1726 C CA . PHE A 1 210 ? -3.162 1.363 17.404 1.00 97.75 210 PHE A CA 1
ATOM 1727 C C . PHE A 1 210 ? -3.305 1.135 18.914 1.00 97.75 210 PHE A C 1
ATOM 1729 O O . PHE A 1 210 ? -4.385 0.766 19.380 1.00 97.75 210 PHE A O 1
ATOM 1736 N N . ARG A 1 211 ? -2.245 1.391 19.693 1.00 96.19 211 ARG A N 1
ATOM 1737 C CA . ARG A 1 211 ? -2.277 1.269 21.160 1.00 96.19 211 ARG A CA 1
ATOM 1738 C C . ARG A 1 211 ? -3.212 2.286 21.815 1.00 96.19 211 ARG A C 1
ATOM 1740 O O . ARG A 1 211 ? -3.863 1.978 22.813 1.00 96.19 211 ARG A O 1
ATOM 1747 N N . ASN A 1 212 ? -3.290 3.500 21.277 1.00 96.56 212 ASN A N 1
ATOM 1748 C CA . ASN A 1 212 ? -4.172 4.547 21.789 1.00 96.56 212 ASN A CA 1
ATOM 1749 C C . ASN A 1 212 ? -5.647 4.183 21.615 1.00 96.56 212 ASN A C 1
ATOM 1751 O O . ASN A 1 212 ? -6.443 4.434 22.517 1.00 96.56 212 ASN A O 1
ATOM 1755 N N . VAL A 1 213 ? -5.992 3.533 20.501 1.00 97.25 213 VAL A N 1
ATOM 1756 C CA . VAL A 1 213 ? -7.350 3.043 20.227 1.00 97.25 213 VAL A CA 1
ATOM 1757 C C . VAL A 1 213 ? -7.675 1.757 20.997 1.00 97.25 213 VAL A C 1
ATOM 1759 O O . VAL A 1 213 ? -8.823 1.536 21.390 1.00 97.25 213 VAL A O 1
ATOM 1762 N N . ASN A 1 214 ? -6.685 0.892 21.226 1.00 96.19 214 ASN A N 1
ATOM 1763 C CA . ASN A 1 214 ? -6.855 -0.339 21.989 1.00 96.19 214 ASN A CA 1
ATOM 1764 C C . ASN A 1 214 ? -5.583 -0.670 22.782 1.00 96.19 214 ASN A C 1
ATOM 1766 O O . ASN A 1 214 ? -4.580 -1.095 22.209 1.00 96.19 214 ASN A O 1
ATOM 1770 N N . LYS A 1 215 ? -5.654 -0.548 24.114 1.00 93.69 215 LYS A N 1
ATOM 1771 C CA . LYS A 1 215 ? -4.518 -0.771 25.026 1.00 93.69 215 LYS A CA 1
ATOM 1772 C C . LYS A 1 215 ? -3.963 -2.197 24.999 1.00 93.69 215 LYS A C 1
ATOM 1774 O O . LYS A 1 215 ? -2.820 -2.397 25.385 1.00 93.69 215 LYS A O 1
ATOM 1779 N N . ASP A 1 216 ? -4.727 -3.172 24.504 1.00 94.00 216 ASP A N 1
ATOM 1780 C CA . ASP A 1 216 ? -4.238 -4.542 24.323 1.00 94.00 216 ASP A CA 1
ATOM 1781 C C . ASP A 1 216 ? -3.336 -4.714 23.089 1.00 94.00 216 ASP A C 1
ATOM 1783 O O . ASP A 1 216 ? -2.732 -5.775 22.918 1.00 94.00 216 ASP A O 1
ATOM 1787 N N . CYS A 1 217 ? -3.267 -3.714 22.205 1.00 94.25 217 CYS A N 1
ATOM 1788 C CA . CYS A 1 217 ? -2.393 -3.725 21.036 1.00 94.25 217 CYS A CA 1
ATOM 1789 C C . CYS A 1 217 ? -0.997 -3.195 21.384 1.00 94.25 217 CYS A C 1
ATOM 1791 O O . CYS A 1 217 ? -0.848 -2.285 22.195 1.00 94.25 217 CYS A O 1
ATOM 1793 N N . CYS A 1 218 ? 0.022 -3.736 20.707 1.00 93.00 218 CYS A N 1
ATOM 1794 C CA . CYS A 1 218 ? 1.403 -3.244 20.775 1.00 93.00 218 CYS A CA 1
ATOM 1795 C C . CYS A 1 218 ? 1.988 -3.220 22.202 1.00 93.00 218 CYS A C 1
ATOM 1797 O O . CYS A 1 218 ? 2.652 -2.259 22.582 1.00 93.00 218 CYS A O 1
ATOM 1799 N N . LYS A 1 219 ? 1.771 -4.288 22.985 1.00 91.62 219 LYS A N 1
ATOM 1800 C CA . LYS A 1 219 ? 2.261 -4.416 24.376 1.00 91.62 219 LYS A CA 1
ATOM 1801 C C . LYS A 1 219 ? 3.776 -4.261 24.543 1.00 91.62 219 LYS A C 1
ATOM 1803 O O . LYS A 1 219 ? 4.238 -3.991 25.633 1.00 91.62 219 LYS A O 1
ATOM 1808 N N . TRP A 1 220 ? 4.548 -4.420 23.472 1.00 92.50 220 TRP A N 1
ATOM 1809 C CA . TRP A 1 220 ? 5.997 -4.210 23.471 1.00 92.50 220 TRP A CA 1
ATOM 1810 C C . TRP A 1 220 ? 6.411 -2.729 23.583 1.00 92.50 220 TRP A C 1
ATOM 1812 O O . TRP A 1 220 ? 7.595 -2.448 23.709 1.00 92.50 220 TRP A O 1
ATOM 1822 N N . LEU A 1 221 ? 5.465 -1.784 23.523 1.00 90.62 221 LEU A N 1
ATOM 1823 C CA . LEU A 1 221 ? 5.690 -0.353 23.778 1.00 90.62 221 LEU A CA 1
ATOM 1824 C C . LEU A 1 221 ? 5.662 -0.002 25.286 1.00 90.62 221 LEU A C 1
ATOM 1826 O O . LEU A 1 221 ? 5.456 1.164 25.635 1.00 90.62 221 LEU A O 1
ATOM 1830 N N . GLU A 1 222 ? 5.751 -0.999 26.167 1.00 79.44 222 GLU A N 1
ATOM 1831 C CA . GLU A 1 222 ? 5.736 -0.885 27.638 1.00 79.44 222 GLU A CA 1
ATOM 1832 C C . GLU A 1 222 ? 7.131 -0.978 28.243 1.00 79.44 222 GLU A C 1
ATOM 1834 O O . GLU A 1 222 ? 7.936 -1.799 27.746 1.00 79.44 222 GLU A O 1
#

Foldseek 3Di:
DALVPDPCNQVLQQLQCCQWQNQAQLFPPGGGSSSLPPDDKDKDAQDFFAFAPLVQVVLLVCLVVQDVDVVLVVVSPPDPGQDGTQGFGMKMADLVQQAIEGEHEDEPDAWDQPRSRGNPATNQLRSLRSLQDQDCPDDPPVNSHDSRRYAYEYEYAPVCVVVVVVGPCSVVLCCQLVPLVVSCVNCVSDPPDPSNSSSSRYTYYYQVSSCVSPVVGPPVVD

Organism: NCBI:txid412755

Radius of gyration: 17.85 Å; Cα contacts (8 Å, |Δi|>4): 363; chains: 1; bounding box: 46×33×50 Å

Secondary structure (DSSP, 8-state):
--GGG-TTHHHHHHHHHHHHH-SS-SSTT---HHHHHSS--EEEEEEEEPPPHHHHHHHHHHHHHH---HHHHHHHTT-S-S---EEEEEEEE-TTT--EEEEEE-SS-------SS-TT--HHHHHHHHHT---TTSPTTGGG--GGGEEEEEEE-HHHHHSGGGSHHHHHHHHHHH-THHHHHH-TT--S--HHHHHHTEEEEEHHHHHHH-TTS-GGG-

Sequence (222 aa):
MIIFYSRNRTEQYVSLFKAAYGNEPPVEGINSWHDCFEGKLSLFFEANLPSPPLYKEWLLNNITKRQFIPYVLDSAYNKKNLEGATNVDALLLNPANGFAVIIEAKVLSDISYQITYDAMRNQIVRSIDVMLQKNNTLCDPLDKRDPERTLFLMITPKLFKDNPTSRLYGYKFKEYKNNPSFLAQDLPHRKDCNWQNIAKRLGWLSWEDFRNVNKDCCKWLE

Mean predicted aligned error: 3.26 Å

Solvent-accessible surface area (backbone atoms only — not comparable to full-atom values): 12382 Å² total; per-residue (Å²): 108,46,59,96,76,33,95,58,28,51,63,47,48,36,54,53,46,32,74,32,54,39,90,44,52,71,36,75,98,49,84,3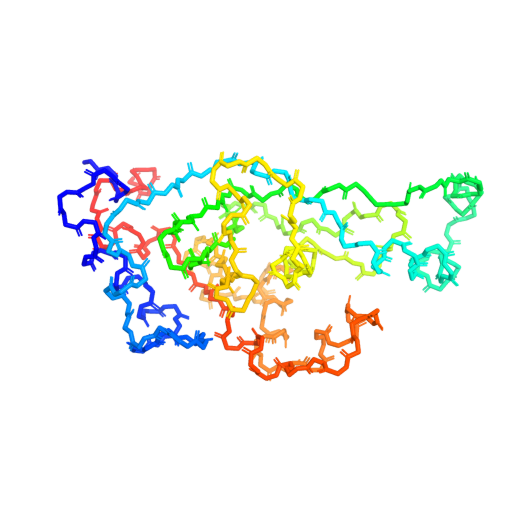7,45,60,70,55,52,53,81,71,71,47,80,41,66,58,42,72,43,65,55,45,68,62,50,51,54,46,44,69,78,39,34,79,81,34,39,83,56,64,71,57,56,58,68,49,59,91,54,94,68,78,64,73,55,46,69,31,59,28,34,43,33,17,57,88,78,12,28,28,36,43,29,48,71,40,78,86,66,72,66,56,45,89,39,89,52,37,60,83,45,41,50,68,61,51,52,52,49,40,41,66,39,80,51,80,84,48,57,87,64,66,37,40,52,32,36,71,34,40,33,42,35,39,35,29,42,49,73,48,68,78,40,26,80,82,38,66,48,37,43,53,49,48,41,32,54,76,42,30,66,54,45,48,69,77,38,72,68,63,71,96,67,64,40,68,57,54,22,50,28,51,27,61,48,28,52,57,56,52,24,71,70,35,75,63,30,65,66,84,82,108